Protein AF-A0A933WVE0-F1 (afdb_monomer)

pLDDT: mean 83.7, std 14.69, range [30.17, 98.12]

Radius of gyration: 28.06 Å; Cα contacts (8 Å, |Δi|>4): 795; chains: 1; bounding box: 58×62×105 Å

Structure (mmCIF, N/CA/C/O backbone):
data_AF-A0A933WVE0-F1
#
_entry.id   AF-A0A933WVE0-F1
#
loop_
_atom_site.group_PDB
_atom_site.id
_atom_site.type_symbol
_atom_site.label_atom_id
_atom_site.label_alt_id
_atom_site.label_comp_id
_atom_site.label_asym_id
_atom_site.label_entity_id
_atom_site.label_seq_id
_atom_site.pdbx_PDB_ins_code
_atom_site.Cartn_x
_atom_site.Cartn_y
_atom_site.Cartn_z
_atom_site.occupancy
_atom_site.B_iso_or_equiv
_atom_site.auth_seq_id
_atom_site.auth_comp_id
_atom_site.auth_asym_id
_atom_site.auth_atom_id
_atom_site.pdbx_PDB_model_num
ATOM 1 N N . ASP A 1 1 ? 11.861 -43.476 -53.588 1.00 38.06 1 ASP A N 1
ATOM 2 C CA . ASP A 1 1 ? 11.890 -42.137 -52.983 1.00 38.06 1 ASP A CA 1
ATOM 3 C C . ASP A 1 1 ? 10.839 -42.040 -51.903 1.00 38.06 1 ASP A C 1
ATOM 5 O O . ASP A 1 1 ? 9.659 -42.190 -52.187 1.00 38.06 1 ASP A O 1
ATOM 9 N N . VAL A 1 2 ? 11.285 -41.939 -50.650 1.00 33.81 2 VAL A N 1
ATOM 10 C CA . VAL A 1 2 ? 10.413 -41.697 -49.497 1.00 33.81 2 VAL A CA 1
ATOM 11 C C . VAL A 1 2 ? 10.475 -40.200 -49.237 1.00 33.81 2 VAL A C 1
ATOM 13 O O . VAL A 1 2 ? 11.487 -39.694 -48.758 1.00 33.81 2 VAL A O 1
ATOM 16 N N . GLU A 1 3 ? 9.417 -39.497 -49.620 1.00 30.17 3 GLU A N 1
ATOM 17 C CA . GLU A 1 3 ? 9.226 -38.086 -49.307 1.00 30.17 3 GLU A CA 1
ATOM 18 C C . GLU A 1 3 ? 8.745 -38.007 -47.852 1.00 30.17 3 GLU A C 1
ATOM 20 O O . GLU A 1 3 ? 7.588 -38.289 -47.538 1.00 30.17 3 GLU A O 1
ATOM 25 N N . VAL A 1 4 ? 9.666 -37.723 -46.930 1.00 40.19 4 VAL A N 1
ATOM 26 C CA . VAL A 1 4 ? 9.310 -37.412 -45.544 1.00 40.19 4 VAL A CA 1
ATOM 27 C C . VAL A 1 4 ? 8.875 -35.954 -45.534 1.00 40.19 4 VAL A C 1
ATOM 29 O O . VAL A 1 4 ? 9.706 -35.055 -45.652 1.00 40.19 4 VAL A O 1
ATOM 32 N N . ALA A 1 5 ? 7.568 -35.720 -45.420 1.00 39.34 5 ALA A N 1
ATOM 33 C CA . ALA A 1 5 ? 7.044 -34.407 -45.088 1.00 39.34 5 ALA A CA 1
ATOM 34 C C . ALA A 1 5 ? 7.595 -34.026 -43.707 1.00 39.34 5 ALA A C 1
ATOM 36 O O . ALA A 1 5 ? 7.148 -34.547 -42.686 1.00 39.34 5 ALA A O 1
ATOM 37 N N . ALA A 1 6 ? 8.618 -33.173 -43.680 1.00 44.94 6 ALA A N 1
ATOM 38 C CA . ALA A 1 6 ? 9.054 -32.523 -42.458 1.00 44.94 6 ALA A CA 1
ATOM 39 C C . ALA A 1 6 ? 7.919 -31.587 -42.035 1.00 44.94 6 ALA A C 1
ATOM 41 O O . ALA A 1 6 ? 7.786 -30.485 -42.568 1.00 44.94 6 ALA A O 1
ATOM 42 N N . GLU A 1 7 ? 7.049 -32.059 -41.141 1.00 49.19 7 GLU A N 1
ATOM 43 C CA . GLU A 1 7 ? 6.122 -31.188 -40.428 1.00 49.19 7 GLU A CA 1
ATOM 44 C C . GLU A 1 7 ? 6.956 -30.058 -39.823 1.00 49.19 7 GLU A C 1
ATOM 46 O O . GLU A 1 7 ? 7.868 -30.296 -39.030 1.00 49.19 7 GLU A O 1
ATOM 51 N N . SER A 1 8 ? 6.712 -28.827 -40.277 1.00 50.84 8 SER A N 1
ATOM 52 C CA . SER A 1 8 ? 7.390 -27.648 -39.759 1.00 50.84 8 SER A CA 1
ATOM 53 C C . SER A 1 8 ? 7.144 -27.594 -38.255 1.00 50.84 8 SER A C 1
ATOM 55 O O . SER A 1 8 ? 6.004 -27.392 -37.830 1.00 50.84 8 SER A O 1
ATOM 57 N N . GLY A 1 9 ? 8.194 -27.807 -37.462 1.00 54.03 9 GLY A N 1
ATOM 58 C CA . GLY A 1 9 ? 8.163 -27.700 -36.007 1.00 54.03 9 GLY A CA 1
ATOM 59 C C . GLY A 1 9 ? 8.001 -26.246 -35.584 1.00 54.03 9 GLY A C 1
ATOM 60 O O . GLY A 1 9 ? 8.942 -25.633 -35.099 1.00 54.03 9 GLY A O 1
ATOM 61 N N . VAL A 1 10 ? 6.824 -25.671 -35.817 1.00 59.75 10 VAL A N 1
ATOM 62 C CA . VAL A 1 10 ? 6.476 -24.333 -35.344 1.00 59.75 10 VAL A CA 1
ATOM 63 C C . VAL A 1 10 ? 6.151 -24.452 -33.862 1.00 59.75 10 VAL A C 1
ATOM 65 O O . VAL A 1 10 ? 5.269 -25.228 -33.480 1.00 59.75 10 VAL A O 1
ATOM 68 N N . ALA A 1 11 ? 6.867 -23.704 -33.021 1.00 60.09 11 ALA A N 1
ATOM 69 C CA . ALA A 1 11 ? 6.555 -23.641 -31.600 1.00 60.09 11 ALA A CA 1
ATOM 70 C C . ALA A 1 11 ? 5.118 -23.127 -31.422 1.00 60.09 11 ALA A C 1
ATOM 72 O O . ALA A 1 11 ? 4.703 -22.169 -32.079 1.00 60.09 11 ALA A O 1
ATOM 73 N N . GLN A 1 12 ? 4.339 -23.756 -30.538 1.00 62.81 12 GLN A N 1
ATOM 74 C CA . GLN A 1 12 ? 3.029 -23.206 -30.200 1.00 62.81 12 GLN A CA 1
ATOM 75 C C . GLN A 1 12 ? 3.212 -21.826 -29.550 1.00 62.81 12 GLN A C 1
ATOM 77 O O . GLN A 1 12 ? 4.124 -21.656 -28.738 1.00 62.81 12 GLN A O 1
ATOM 82 N N . PRO A 1 13 ? 2.357 -20.837 -29.871 1.00 62.44 13 PRO A N 1
ATOM 83 C CA . PRO A 1 13 ? 2.444 -19.527 -29.250 1.00 62.44 13 PRO A CA 1
ATOM 84 C C . PRO A 1 13 ? 2.251 -19.659 -27.738 1.00 62.44 13 PRO A C 1
ATOM 86 O O . PRO A 1 13 ? 1.223 -20.149 -27.265 1.00 62.44 13 PRO A O 1
ATOM 89 N N . ILE A 1 14 ? 3.240 -19.200 -26.975 1.00 68.12 14 ILE A N 1
ATOM 90 C CA . ILE A 1 14 ? 3.150 -19.134 -25.519 1.00 68.12 14 ILE A CA 1
ATOM 91 C C . ILE A 1 14 ? 2.337 -17.889 -25.165 1.00 68.12 14 ILE A C 1
ATOM 93 O O . ILE A 1 14 ? 2.784 -16.759 -25.357 1.00 68.12 14 ILE A O 1
ATOM 97 N N . LEU A 1 15 ? 1.129 -18.094 -24.644 1.00 66.62 15 LEU A N 1
ATOM 98 C CA . LEU A 1 15 ? 0.289 -17.006 -24.154 1.00 66.62 15 LEU A CA 1
ATOM 99 C C . LEU A 1 15 ? 0.675 -16.661 -22.713 1.00 66.62 15 LEU A C 1
ATOM 101 O O . LEU A 1 15 ? 0.457 -17.445 -21.789 1.00 66.62 15 LEU A O 1
ATOM 105 N N . GLY A 1 16 ? 1.234 -15.467 -22.524 1.00 68.31 16 GLY A N 1
ATOM 106 C CA . GLY A 1 16 ? 1.396 -14.861 -21.206 1.00 68.31 16 GLY A CA 1
ATOM 107 C C . GLY A 1 16 ? 0.104 -14.195 -20.722 1.00 68.31 16 GLY A C 1
ATOM 108 O O . GLY A 1 16 ? -0.757 -13.817 -21.515 1.00 68.31 16 GLY A O 1
ATOM 109 N N . SER A 1 17 ? -0.021 -14.007 -19.408 1.00 70.31 17 SER A N 1
ATOM 110 C CA . SER A 1 17 ? -1.100 -13.218 -18.806 1.00 70.31 17 SER A CA 1
ATOM 111 C C . SER A 1 17 ? -0.546 -11.929 -18.206 1.00 70.31 17 SER A C 1
ATOM 113 O O . SER A 1 17 ? 0.333 -11.986 -17.343 1.00 70.31 17 SER A O 1
ATOM 115 N N . ALA A 1 18 ? -1.106 -10.785 -18.593 1.00 75.69 18 ALA A N 1
ATOM 116 C CA . ALA A 1 18 ? -0.909 -9.517 -17.899 1.00 75.69 18 ALA A CA 1
ATOM 117 C C . ALA A 1 18 ? -2.169 -9.189 -17.089 1.00 75.69 18 ALA A C 1
ATOM 119 O O . ALA A 1 18 ? -3.283 -9.267 -17.605 1.00 75.69 18 ALA A O 1
ATOM 120 N N . ILE A 1 19 ? -1.997 -8.833 -15.817 1.00 75.88 19 ILE A N 1
ATOM 121 C CA . ILE A 1 19 ? -3.095 -8.373 -14.961 1.00 75.88 19 ILE A CA 1
ATOM 122 C C . ILE A 1 19 ? -3.104 -6.846 -15.026 1.00 75.88 19 ILE A C 1
ATOM 124 O O . ILE A 1 19 ? -2.078 -6.217 -14.794 1.00 75.88 19 ILE A O 1
ATOM 128 N N . ALA A 1 20 ? -4.249 -6.251 -15.338 1.00 86.75 20 ALA A N 1
ATOM 129 C CA . ALA A 1 20 ? -4.459 -4.807 -15.341 1.00 86.75 20 ALA A CA 1
ATOM 130 C C . ALA A 1 20 ? -5.865 -4.497 -14.817 1.00 86.75 20 ALA A C 1
ATOM 132 O O . ALA A 1 20 ? -6.735 -5.369 -14.801 1.00 86.75 20 ALA A O 1
ATOM 133 N N . GLY A 1 21 ? -6.085 -3.261 -14.388 1.00 89.88 21 GLY A N 1
ATOM 134 C CA . GLY A 1 21 ? -7.345 -2.811 -13.821 1.00 89.88 21 GLY A CA 1
ATOM 135 C C . GLY A 1 21 ? -7.148 -1.940 -12.591 1.00 89.88 21 GLY A C 1
ATOM 136 O O . GLY A 1 21 ? -6.043 -1.523 -12.256 1.00 89.88 21 GLY A O 1
ATOM 137 N N . GLN A 1 22 ? -8.258 -1.655 -11.927 1.00 92.69 22 GLN A N 1
ATOM 138 C CA . GLN A 1 22 ? -8.302 -0.841 -10.720 1.00 92.69 22 GLN A CA 1
ATOM 139 C C . GLN A 1 22 ? -8.988 -1.647 -9.624 1.00 92.69 22 GLN A C 1
ATOM 141 O O . GLN A 1 22 ? -10.097 -2.147 -9.818 1.00 92.69 22 GLN A O 1
ATOM 146 N N . GLY A 1 23 ? -8.323 -1.775 -8.483 1.00 91.50 23 GLY A N 1
ATOM 147 C CA . GLY A 1 23 ? -8.797 -2.504 -7.320 1.00 91.50 23 GLY A CA 1
ATOM 148 C C . GLY A 1 23 ? -8.635 -1.676 -6.055 1.00 91.50 23 GLY A C 1
ATOM 149 O O . GLY A 1 23 ? -7.669 -0.932 -5.888 1.00 91.50 23 GLY A O 1
ATOM 150 N N . VAL A 1 24 ? -9.598 -1.810 -5.145 1.00 92.19 24 VAL A N 1
ATOM 151 C CA . VAL A 1 24 ? -9.461 -1.299 -3.783 1.00 92.19 24 VAL A CA 1
ATOM 152 C C . VAL A 1 24 ? -9.800 -2.422 -2.820 1.00 92.19 24 VAL A C 1
ATOM 154 O O . VAL A 1 24 ? -10.925 -2.921 -2.800 1.00 92.19 24 VAL A O 1
ATOM 157 N N . HIS A 1 25 ? -8.832 -2.795 -1.993 1.00 90.88 25 HIS A N 1
ATOM 158 C CA . HIS A 1 25 ? -9.047 -3.695 -0.871 1.00 90.88 25 HIS A CA 1
ATOM 159 C C . HIS A 1 25 ? -9.250 -2.845 0.371 1.00 90.88 25 HIS A C 1
ATOM 161 O O . HIS A 1 25 ? -8.388 -2.039 0.709 1.00 90.88 25 HIS A O 1
ATOM 167 N N . VAL A 1 26 ? -10.389 -2.999 1.042 1.00 91.25 26 VAL A N 1
ATOM 168 C CA . VAL A 1 26 ? -10.717 -2.211 2.233 1.00 91.25 26 VAL A CA 1
ATOM 169 C C . VAL A 1 26 ? -11.092 -3.133 3.369 1.00 91.25 26 VAL A C 1
ATOM 171 O O . VAL A 1 26 ? -11.846 -4.091 3.210 1.00 91.25 26 VAL A O 1
ATOM 174 N N . ARG A 1 27 ? -10.598 -2.778 4.544 1.00 90.31 27 ARG A N 1
ATOM 175 C CA . ARG A 1 27 ? -11.032 -3.312 5.815 1.00 90.31 27 ARG A CA 1
ATOM 176 C C . ARG A 1 27 ? -11.436 -2.158 6.713 1.00 90.31 27 ARG A C 1
ATOM 178 O O . ARG A 1 27 ? -10.749 -1.142 6.767 1.00 90.31 27 ARG A O 1
ATOM 185 N N . ALA A 1 28 ? -12.538 -2.333 7.427 1.00 92.25 28 ALA A N 1
ATOM 186 C CA . ALA A 1 28 ? -13.006 -1.363 8.396 1.00 92.25 28 ALA A CA 1
ATOM 187 C C . ALA A 1 28 ? -13.366 -2.054 9.709 1.00 92.25 28 ALA A C 1
ATOM 189 O O . ALA A 1 28 ? -13.829 -3.195 9.708 1.00 92.25 28 ALA A O 1
ATOM 190 N N . ALA A 1 29 ? -13.152 -1.355 10.817 1.00 92.75 29 ALA A N 1
ATOM 191 C CA . ALA A 1 29 ? -13.587 -1.786 12.136 1.00 92.75 29 ALA A CA 1
ATOM 192 C C . ALA A 1 29 ? -14.169 -0.602 12.901 1.00 92.75 29 ALA A C 1
ATOM 194 O O . ALA A 1 29 ? -13.724 0.543 12.769 1.00 92.75 29 ALA A O 1
ATOM 195 N N . ARG A 1 30 ? -15.183 -0.892 13.707 1.00 93.38 30 ARG A N 1
ATOM 196 C CA . ARG A 1 30 ? -15.773 0.071 14.626 1.00 93.38 30 ARG A CA 1
ATOM 197 C C . ARG A 1 30 ? -14.796 0.321 15.769 1.00 93.38 30 ARG A C 1
ATOM 199 O O . ARG A 1 30 ? -14.229 -0.627 16.297 1.00 93.38 30 ARG A O 1
ATOM 206 N N . VAL A 1 31 ? -14.629 1.581 16.160 1.00 94.00 31 VAL A N 1
ATOM 207 C CA . VAL A 1 31 ? -13.786 1.960 17.302 1.00 94.00 31 VAL A CA 1
ATOM 208 C C . VAL A 1 31 ? -14.457 3.050 18.133 1.00 94.00 31 VAL A C 1
ATOM 210 O O . VAL A 1 31 ? -15.426 3.676 17.688 1.00 94.00 31 VAL A O 1
ATOM 213 N N . ALA A 1 32 ? -13.978 3.276 19.356 1.00 92.25 32 ALA A N 1
ATOM 214 C CA . ALA A 1 32 ? -14.516 4.261 20.293 1.00 92.25 32 ALA A CA 1
ATOM 215 C C . ALA A 1 32 ? -16.039 4.123 20.483 1.00 92.25 32 ALA A C 1
ATOM 217 O O . ALA A 1 32 ? -16.789 5.092 20.355 1.00 92.25 32 ALA A O 1
ATOM 218 N N . GLY A 1 33 ? -16.512 2.888 20.691 1.00 90.19 33 GLY A N 1
ATOM 219 C CA . GLY A 1 33 ? -17.942 2.598 20.855 1.00 90.19 33 GLY A CA 1
ATOM 220 C C . GLY A 1 33 ? -18.792 3.006 19.646 1.00 90.19 33 GLY A C 1
ATOM 221 O O . GLY A 1 33 ? -19.957 3.364 19.797 1.00 90.19 33 GLY A O 1
ATOM 222 N N . GLY A 1 34 ? -18.211 3.021 18.442 1.00 92.12 34 GLY A N 1
ATOM 223 C CA . GLY A 1 34 ? -18.887 3.416 17.207 1.00 92.12 34 GLY A CA 1
ATOM 224 C C . GLY A 1 34 ? -19.041 4.913 16.995 1.00 92.12 34 GLY A C 1
ATOM 225 O O . GLY A 1 34 ? -19.782 5.312 16.104 1.00 92.12 34 GLY A O 1
ATOM 226 N N . ALA A 1 35 ? -18.354 5.756 17.763 1.00 93.88 35 ALA A N 1
ATOM 227 C CA . ALA A 1 35 ? -18.204 7.157 17.375 1.00 93.88 35 ALA A CA 1
ATOM 228 C C . ALA A 1 35 ? -17.320 7.294 16.121 1.00 93.88 35 ALA A C 1
ATOM 230 O O . ALA A 1 35 ? -17.538 8.179 15.296 1.00 93.88 35 ALA A O 1
ATOM 231 N N . ARG A 1 36 ? -16.359 6.376 15.955 1.00 95.50 36 ARG A N 1
ATOM 232 C CA . ARG A 1 36 ? -15.345 6.407 14.901 1.00 95.50 36 ARG A CA 1
ATOM 233 C C . ARG A 1 36 ? -15.227 5.062 14.191 1.00 95.50 36 ARG A C 1
ATOM 235 O O . ARG A 1 36 ? -15.659 4.020 14.692 1.00 95.50 36 ARG A O 1
ATOM 242 N N . ILE A 1 37 ? -14.630 5.094 13.008 1.00 95.81 37 ILE A N 1
ATOM 243 C CA . ILE A 1 37 ? -14.389 3.932 12.157 1.00 95.81 37 ILE A CA 1
ATOM 244 C C . ILE A 1 37 ? -12.92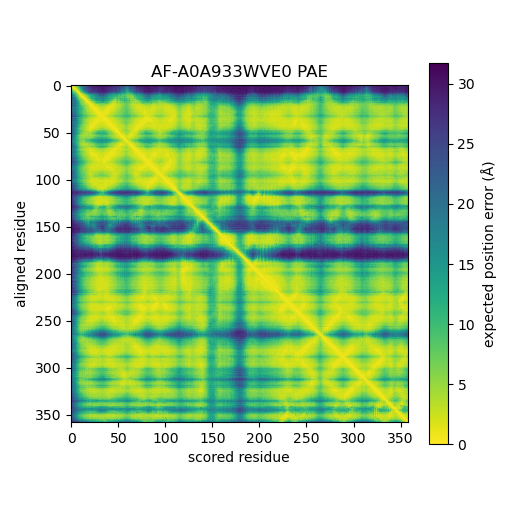2 3.962 11.751 1.00 95.81 37 ILE A C 1
ATOM 246 O O . ILE A 1 37 ? -12.454 4.927 11.146 1.00 95.81 37 ILE A O 1
ATOM 250 N N . TRP A 1 38 ? -12.197 2.904 12.091 1.00 94.75 38 TRP A N 1
ATOM 251 C CA . TRP A 1 38 ? -10.869 2.661 11.551 1.00 94.75 38 TRP A CA 1
ATOM 252 C C . TRP A 1 38 ? -10.997 2.028 10.168 1.00 94.75 38 TRP A C 1
ATOM 254 O O . TRP A 1 38 ? -11.823 1.136 9.970 1.00 94.75 38 TRP A O 1
ATOM 264 N N . ILE A 1 39 ? -10.175 2.481 9.227 1.00 94.31 39 ILE A N 1
ATOM 265 C CA . ILE A 1 39 ? -10.102 1.985 7.857 1.00 94.31 39 ILE A CA 1
ATOM 266 C C . ILE A 1 39 ? -8.642 1.682 7.532 1.00 94.31 39 ILE A C 1
ATOM 268 O O . ILE A 1 39 ? -7.770 2.525 7.721 1.00 94.31 39 ILE A O 1
ATOM 272 N N . GLN A 1 40 ? -8.392 0.505 6.976 1.00 93.00 40 GLN A N 1
ATOM 273 C CA . GLN A 1 40 ? -7.145 0.148 6.311 1.00 93.00 40 GLN A CA 1
ATOM 274 C C . GLN A 1 40 ? -7.472 -0.270 4.887 1.00 93.00 40 GLN A C 1
ATOM 276 O O . GLN A 1 40 ? -8.461 -0.968 4.655 1.00 93.00 40 GLN A O 1
ATOM 281 N N . GLY A 1 41 ? -6.647 0.130 3.929 1.00 92.81 41 GLY A N 1
ATOM 282 C CA . GLY A 1 41 ? -6.846 -0.319 2.566 1.00 92.81 41 GLY A CA 1
ATOM 283 C C . GLY A 1 41 ? -5.602 -0.292 1.704 1.00 92.81 41 GLY A C 1
ATOM 284 O O . GLY A 1 41 ? -4.566 0.249 2.085 1.00 92.81 41 GLY A O 1
ATOM 285 N N . LEU A 1 42 ? -5.750 -0.905 0.537 1.00 93.94 42 LEU A N 1
ATOM 286 C CA . LEU A 1 42 ? -4.797 -0.899 -0.558 1.00 93.94 42 LEU A CA 1
ATOM 287 C C . LEU A 1 42 ? -5.533 -0.449 -1.816 1.00 93.94 42 LEU A C 1
ATOM 289 O O . LEU A 1 42 ? -6.485 -1.102 -2.245 1.00 93.94 42 LEU A O 1
ATOM 293 N N . LEU A 1 43 ? -5.093 0.667 -2.384 1.00 94.75 43 LEU A N 1
ATOM 294 C CA . LEU A 1 43 ? -5.430 1.073 -3.742 1.00 94.75 43 LEU A CA 1
ATOM 295 C C . LEU A 1 43 ? -4.399 0.445 -4.680 1.00 94.75 43 LEU A C 1
ATOM 297 O O . LEU A 1 43 ? -3.214 0.701 -4.495 1.00 94.75 43 LEU A O 1
ATOM 301 N N . ASP A 1 44 ? -4.842 -0.336 -5.662 1.00 93.44 44 ASP A N 1
ATOM 302 C CA . ASP A 1 44 ? -3.998 -0.927 -6.705 1.00 93.44 44 ASP A CA 1
ATOM 303 C C . ASP A 1 44 ? -4.544 -0.522 -8.078 1.00 93.44 44 ASP A C 1
ATOM 305 O O . ASP A 1 44 ? -5.692 -0.810 -8.421 1.00 93.44 44 ASP A O 1
ATOM 309 N N . VAL A 1 45 ? -3.742 0.208 -8.845 1.00 94.56 45 VAL A N 1
ATOM 310 C CA . VAL A 1 45 ? -4.079 0.665 -10.191 1.00 94.56 45 VAL A CA 1
ATOM 311 C C . VAL A 1 45 ? -2.996 0.196 -11.136 1.00 94.56 45 VAL A C 1
ATOM 313 O O . VAL A 1 45 ? -1.831 0.551 -10.972 1.00 94.56 45 VAL A O 1
ATOM 316 N N . ALA A 1 46 ? -3.392 -0.536 -12.168 1.00 93.88 46 ALA A N 1
ATOM 317 C CA . ALA A 1 46 ? -2.494 -0.976 -13.210 1.00 93.88 46 ALA A CA 1
ATOM 318 C C . ALA A 1 46 ? -3.096 -0.828 -14.602 1.00 93.88 46 ALA A C 1
ATOM 320 O O . ALA A 1 46 ? -4.259 -1.154 -14.838 1.00 93.88 46 ALA A O 1
ATOM 321 N N . GLU A 1 47 ? -2.272 -0.400 -15.548 1.00 94.38 47 GLU A N 1
ATOM 322 C CA . GLU A 1 47 ? -2.677 -0.160 -16.927 1.00 94.38 47 GLU A CA 1
ATOM 323 C C . GLU A 1 47 ? -1.674 -0.780 -17.896 1.00 94.38 47 GLU A C 1
ATOM 325 O O . GLU A 1 47 ? -0.457 -0.700 -17.703 1.00 94.38 47 GLU A O 1
ATOM 330 N N . LEU A 1 48 ? -2.199 -1.405 -18.953 1.00 93.69 48 LEU A N 1
ATOM 331 C CA . LEU A 1 48 ? -1.375 -1.927 -20.035 1.00 93.69 48 LEU A CA 1
ATOM 332 C C . LEU A 1 48 ? -0.775 -0.756 -20.814 1.00 93.69 48 LEU A C 1
ATOM 334 O O . LEU A 1 48 ? -1.488 0.105 -21.328 1.00 93.69 48 LEU A O 1
ATOM 338 N N . GLY A 1 49 ? 0.547 -0.741 -20.889 1.00 89.75 49 GLY A N 1
ATOM 339 C CA . GLY A 1 49 ? 1.309 0.164 -21.726 1.00 89.75 49 GLY A CA 1
ATOM 340 C C . GLY A 1 49 ? 1.505 -0.386 -23.142 1.00 89.75 49 GLY A C 1
ATOM 341 O O . GLY A 1 49 ? 0.894 -1.384 -23.534 1.00 89.75 49 GLY A O 1
ATOM 342 N N . PRO A 1 50 ? 2.386 0.256 -23.928 1.00 87.69 50 PRO A N 1
ATOM 343 C CA . PRO A 1 50 ? 2.731 -0.206 -25.265 1.00 87.69 50 PRO A CA 1
ATOM 344 C C . PRO A 1 50 ? 3.245 -1.648 -25.265 1.00 87.69 50 PRO A C 1
ATOM 346 O O . PRO A 1 50 ? 3.946 -2.072 -24.337 1.00 87.69 50 PRO A O 1
ATOM 349 N N . VAL A 1 51 ? 2.918 -2.368 -26.339 1.00 88.00 51 VAL A N 1
ATOM 350 C CA . VAL A 1 51 ? 3.444 -3.703 -26.631 1.00 88.00 51 VAL A CA 1
ATOM 351 C C . VAL A 1 51 ? 4.853 -3.560 -27.192 1.00 88.00 51 VAL A C 1
ATOM 353 O O . VAL A 1 51 ? 5.047 -2.977 -28.260 1.00 88.00 51 VAL A O 1
ATOM 356 N N . ALA A 1 52 ? 5.834 -4.077 -26.457 1.00 84.50 52 ALA A N 1
ATOM 357 C CA . ALA A 1 52 ? 7.190 -4.227 -26.953 1.00 84.50 52 ALA A CA 1
ATOM 358 C C . ALA A 1 52 ? 7.240 -5.434 -27.894 1.00 84.50 52 ALA A C 1
ATOM 360 O O . ALA A 1 52 ? 6.650 -6.478 -27.607 1.00 84.50 52 ALA A O 1
ATOM 361 N N . ARG A 1 53 ? 7.938 -5.271 -29.019 1.00 89.56 53 ARG A N 1
ATOM 362 C CA . ARG A 1 53 ? 8.186 -6.334 -29.993 1.00 89.56 53 ARG A CA 1
ATOM 363 C C . ARG A 1 53 ? 9.672 -6.647 -29.975 1.00 89.56 53 ARG A C 1
ATOM 365 O O . ARG A 1 53 ? 10.478 -5.732 -30.133 1.00 89.56 53 ARG A O 1
ATOM 372 N N . PHE A 1 54 ? 10.017 -7.912 -29.793 1.00 89.12 54 PHE A N 1
ATOM 373 C CA . PHE A 1 54 ? 11.394 -8.384 -29.831 1.00 89.12 54 PHE A CA 1
ATOM 374 C C . PHE A 1 54 ? 11.502 -9.573 -30.779 1.00 89.12 54 PHE A C 1
ATOM 376 O O . PHE A 1 54 ? 10.781 -10.557 -30.628 1.00 89.12 54 PHE A O 1
ATOM 383 N N . ASP A 1 55 ? 12.384 -9.467 -31.769 1.00 90.75 55 ASP A N 1
ATOM 384 C CA . ASP A 1 55 ? 12.651 -10.547 -32.712 1.00 90.75 55 ASP A CA 1
ATOM 385 C C . ASP A 1 55 ? 13.869 -11.357 -32.224 1.00 90.75 55 ASP A C 1
ATOM 387 O O . ASP A 1 55 ? 14.994 -10.845 -32.276 1.00 90.75 55 ASP A O 1
ATOM 391 N N . PRO A 1 56 ? 13.677 -12.606 -31.758 1.00 87.31 56 PRO A N 1
ATOM 392 C CA . PRO A 1 56 ? 14.751 -13.487 -31.319 1.00 87.31 56 PRO A CA 1
ATOM 393 C C . PRO A 1 56 ? 15.653 -13.955 -32.473 1.00 87.31 56 PRO A C 1
ATOM 395 O O . PRO A 1 56 ? 16.611 -14.687 -32.224 1.00 87.31 56 PRO A O 1
ATOM 398 N N . ASP A 1 57 ? 15.372 -13.572 -33.727 1.00 88.00 57 ASP A N 1
ATOM 399 C CA . ASP A 1 57 ? 16.136 -13.940 -34.928 1.00 88.00 57 ASP A CA 1
ATOM 400 C C . ASP A 1 57 ? 16.247 -15.463 -35.094 1.00 88.00 57 ASP A C 1
ATOM 402 O O . ASP A 1 57 ? 17.268 -16.033 -35.496 1.00 88.00 57 ASP A O 1
ATOM 406 N N . THR A 1 58 ? 15.171 -16.142 -34.693 1.00 81.25 58 THR A N 1
ATOM 407 C CA . THR A 1 58 ? 15.046 -17.596 -34.700 1.00 81.25 58 THR A CA 1
ATOM 408 C C . THR A 1 58 ? 13.822 -17.951 -35.541 1.00 81.25 58 THR A C 1
ATOM 410 O O . THR A 1 58 ? 12.717 -17.539 -35.185 1.00 81.25 58 THR A O 1
ATOM 413 N N . PRO A 1 59 ? 13.988 -18.685 -36.658 1.00 77.00 59 PRO A N 1
ATOM 414 C CA . PRO A 1 59 ? 12.915 -18.901 -37.633 1.00 77.00 59 PRO A CA 1
ATOM 415 C C . PRO A 1 59 ? 11.685 -19.599 -37.035 1.00 77.00 59 PRO A C 1
ATOM 417 O O . PRO A 1 59 ? 10.575 -19.377 -37.508 1.00 77.00 59 PRO A O 1
ATOM 420 N N . ASP A 1 60 ? 11.877 -20.381 -35.971 1.00 76.38 60 ASP A N 1
ATOM 421 C CA . ASP A 1 60 ? 10.838 -21.218 -35.364 1.00 76.38 60 ASP A CA 1
ATOM 422 C C . ASP A 1 60 ? 9.997 -20.499 -34.291 1.00 76.38 60 ASP A C 1
ATOM 424 O O . ASP A 1 60 ? 8.958 -21.018 -33.882 1.00 76.38 60 ASP A O 1
ATOM 428 N N . LEU A 1 61 ? 10.434 -19.319 -33.822 1.00 74.38 61 LEU A N 1
ATOM 429 C CA . LEU A 1 61 ? 9.842 -18.622 -32.667 1.00 74.38 61 LEU A CA 1
ATOM 430 C C . LEU A 1 61 ? 9.009 -17.386 -33.008 1.00 74.38 61 LEU A C 1
ATOM 432 O O . LEU A 1 61 ? 8.200 -16.952 -32.188 1.00 74.38 61 LEU A O 1
ATOM 436 N N . GLY A 1 62 ? 9.178 -16.820 -34.204 1.00 83.44 62 GLY A N 1
ATOM 437 C CA . GLY A 1 62 ? 8.520 -15.566 -34.568 1.00 83.44 62 GLY A CA 1
ATOM 438 C C . GLY A 1 62 ? 8.896 -14.409 -33.634 1.00 83.44 62 GLY A C 1
ATOM 439 O O . GLY A 1 62 ? 9.934 -14.434 -32.983 1.00 83.44 62 GLY A O 1
ATOM 440 N N . VAL A 1 63 ? 8.056 -13.373 -33.581 1.00 86.88 63 VAL A N 1
ATOM 441 C CA . VAL A 1 63 ? 8.291 -12.170 -32.765 1.00 86.88 63 VAL A CA 1
ATOM 442 C C . VAL A 1 63 ? 7.644 -12.330 -31.392 1.00 86.88 63 VAL A C 1
ATOM 444 O O . VAL A 1 63 ? 6.464 -12.663 -31.291 1.00 86.88 63 VAL A O 1
ATOM 447 N N . VAL A 1 64 ? 8.393 -12.020 -30.337 1.00 84.50 64 VAL A N 1
ATOM 448 C CA . VAL A 1 64 ? 7.867 -11.929 -28.974 1.00 84.50 64 VAL A CA 1
ATOM 449 C C . VAL A 1 64 ? 7.173 -10.584 -28.800 1.00 84.50 64 VAL A C 1
ATOM 451 O O . VAL A 1 64 ? 7.788 -9.529 -28.955 1.00 84.50 64 VAL A O 1
ATOM 454 N N . GLU A 1 65 ? 5.886 -10.622 -28.466 1.00 86.75 65 GLU A N 1
ATOM 455 C CA . GLU A 1 65 ? 5.061 -9.438 -28.232 1.00 86.75 65 GLU A CA 1
ATOM 456 C C . GLU A 1 65 ? 4.556 -9.443 -26.796 1.00 86.75 65 GLU A C 1
ATOM 458 O O . GLU A 1 65 ? 3.787 -10.322 -26.405 1.00 86.75 65 GLU A O 1
ATOM 463 N N . GLN A 1 66 ? 4.987 -8.472 -25.991 1.00 84.62 66 GLN A N 1
ATOM 464 C CA . GLN A 1 66 ? 4.546 -8.384 -24.602 1.00 84.62 66 GLN A CA 1
ATOM 465 C C . GLN A 1 66 ? 4.304 -6.927 -24.178 1.00 84.62 66 GLN A C 1
ATOM 467 O O . GLN A 1 66 ? 5.119 -6.047 -24.476 1.00 84.62 66 GLN A O 1
ATOM 472 N N . PRO A 1 67 ? 3.179 -6.631 -23.503 1.00 89.88 67 PRO A N 1
ATOM 473 C CA . PRO A 1 67 ? 2.890 -5.290 -23.016 1.00 89.88 67 PRO A CA 1
ATOM 474 C C . PRO A 1 67 ? 3.758 -4.948 -21.805 1.00 89.88 67 PRO A C 1
ATOM 476 O O . PRO A 1 67 ? 4.007 -5.783 -20.937 1.00 89.88 67 PRO A O 1
ATOM 479 N N . SER A 1 68 ? 4.160 -3.683 -21.714 1.00 91.69 68 SER A N 1
ATOM 480 C CA . SER A 1 68 ? 4.563 -3.114 -20.424 1.00 91.69 68 SER A CA 1
ATOM 481 C C . SER A 1 68 ? 3.338 -2.90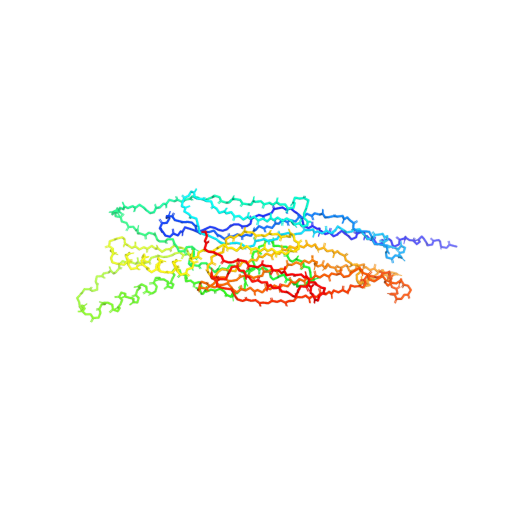8 -19.533 1.00 91.69 68 SER A C 1
ATOM 483 O O . SER A 1 68 ? 2.220 -2.776 -20.035 1.00 91.69 68 SER A O 1
ATOM 485 N N . VAL A 1 69 ? 3.524 -2.854 -18.215 1.00 92.75 69 VAL A N 1
ATOM 486 C CA . VAL A 1 69 ? 2.427 -2.557 -17.289 1.00 92.75 69 VAL A CA 1
ATOM 487 C C . VAL A 1 69 ? 2.833 -1.465 -16.316 1.00 92.75 69 VAL A C 1
ATOM 489 O O . VAL A 1 69 ? 3.682 -1.665 -15.449 1.00 92.75 69 VAL A O 1
ATOM 492 N N . ALA A 1 70 ? 2.202 -0.303 -16.440 1.00 94.75 70 ALA A N 1
ATOM 493 C CA . ALA A 1 70 ? 2.353 0.770 -15.471 1.00 94.75 70 ALA A CA 1
ATOM 494 C C . ALA A 1 70 ? 1.496 0.473 -14.241 1.00 94.75 70 ALA A C 1
ATOM 496 O O . ALA A 1 70 ? 0.362 0.020 -14.386 1.00 94.75 70 ALA A O 1
ATOM 497 N N . SER A 1 71 ? 2.036 0.699 -13.043 1.00 94.25 71 SER A N 1
ATOM 498 C CA . SER A 1 71 ? 1.358 0.361 -11.789 1.00 94.25 71 SER A CA 1
ATOM 499 C C . SER A 1 71 ? 1.556 1.439 -10.726 1.00 94.25 71 SER A C 1
ATOM 501 O O . SER A 1 71 ? 2.635 2.025 -10.625 1.00 94.25 71 SER A O 1
ATOM 503 N N . VAL A 1 72 ? 0.519 1.665 -9.921 1.00 95.75 72 V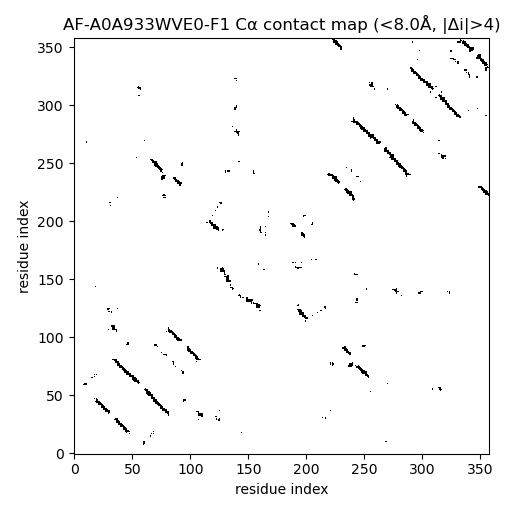AL A N 1
ATOM 504 C CA . VAL A 1 72 ? 0.538 2.456 -8.688 1.00 95.75 72 VAL A CA 1
ATOM 505 C C . VAL A 1 72 ? -0.169 1.662 -7.599 1.00 95.75 72 VAL A C 1
ATOM 507 O O . VAL A 1 72 ? -1.335 1.310 -7.755 1.00 95.75 72 VAL A O 1
ATOM 510 N N . GLN A 1 73 ? 0.508 1.437 -6.476 1.00 95.31 73 GLN A N 1
ATOM 511 C CA . GLN A 1 73 ? -0.100 0.884 -5.272 1.00 95.31 73 GLN A CA 1
ATOM 512 C C . GLN A 1 73 ? 0.086 1.828 -4.091 1.00 95.31 73 GLN A C 1
ATOM 514 O O . GLN A 1 73 ? 1.188 2.320 -3.855 1.00 95.31 73 GLN A O 1
ATOM 519 N N . ILE A 1 74 ? -0.982 2.061 -3.329 1.00 96.62 74 ILE A N 1
ATOM 520 C CA . ILE A 1 74 ? -0.947 2.860 -2.101 1.00 96.62 74 ILE A CA 1
ATOM 521 C C . ILE A 1 74 ? -1.656 2.092 -0.994 1.00 96.62 74 ILE A C 1
ATOM 523 O O . ILE A 1 74 ? -2.879 1.944 -1.020 1.00 96.62 74 ILE A O 1
ATOM 527 N N . ALA A 1 75 ? -0.887 1.622 -0.015 1.00 95.56 75 ALA A N 1
ATOM 528 C CA . ALA A 1 75 ? -1.414 1.086 1.230 1.00 95.56 75 ALA A CA 1
ATOM 529 C C . ALA A 1 75 ? -1.546 2.219 2.250 1.00 95.56 75 ALA A C 1
ATOM 531 O O . ALA A 1 75 ? -0.587 2.947 2.504 1.00 95.56 75 ALA A O 1
ATOM 532 N N . PHE A 1 76 ? -2.732 2.363 2.831 1.00 95.44 76 PHE A N 1
ATOM 533 C CA . PHE A 1 76 ? -3.094 3.472 3.708 1.00 95.44 76 PHE A CA 1
ATOM 534 C C . PHE A 1 76 ? -3.888 2.982 4.918 1.00 95.44 76 PHE A C 1
ATOM 536 O O . PHE A 1 76 ? -4.496 1.906 4.912 1.00 95.44 76 PHE A O 1
ATOM 543 N N . SER A 1 77 ? -3.920 3.799 5.966 1.00 94.62 77 SER A N 1
ATOM 544 C CA . SER A 1 77 ? -4.782 3.557 7.119 1.00 94.62 77 SER A CA 1
ATOM 545 C C . SER A 1 77 ? -5.169 4.853 7.812 1.00 94.62 77 SER A C 1
ATOM 547 O O . SER A 1 77 ? -4.386 5.789 7.891 1.00 94.62 77 SER A O 1
ATOM 549 N N . GLY A 1 78 ? -6.391 4.939 8.315 1.00 95.00 78 GLY A N 1
ATOM 550 C CA . GLY A 1 78 ? -6.838 6.130 9.017 1.00 95.00 78 GLY A CA 1
ATOM 551 C C . GLY A 1 78 ? -8.098 5.897 9.822 1.00 95.00 78 GLY A C 1
ATOM 552 O O . GLY A 1 78 ? -8.763 4.867 9.706 1.00 95.00 78 GLY A O 1
ATOM 553 N N . VAL A 1 79 ? -8.428 6.885 10.641 1.00 95.44 79 VAL A N 1
ATOM 554 C CA . VAL A 1 79 ? -9.643 6.895 11.449 1.00 95.44 79 VAL A CA 1
ATOM 555 C C . VAL A 1 79 ? -10.520 8.041 10.992 1.00 95.44 79 VAL A C 1
ATOM 557 O O . VAL A 1 79 ? -10.047 9.163 10.828 1.00 95.44 79 VAL A O 1
ATOM 560 N N . ILE A 1 80 ? -11.800 7.753 10.795 1.00 95.94 80 ILE A N 1
ATOM 561 C CA . ILE A 1 80 ? -12.804 8.755 10.454 1.00 95.94 80 ILE A CA 1
ATOM 562 C C . ILE A 1 80 ? -13.910 8.766 11.499 1.00 95.94 80 ILE A C 1
ATOM 564 O O . ILE A 1 80 ? -14.235 7.740 12.099 1.00 95.94 80 ILE A O 1
ATOM 568 N N . GLU A 1 81 ? -14.507 9.933 11.701 1.00 96.12 81 GLU A N 1
ATOM 569 C CA . GLU A 1 81 ? -15.754 10.053 12.452 1.00 96.12 81 GLU A CA 1
ATOM 570 C C . GLU A 1 81 ? -16.889 9.322 11.725 1.00 96.12 81 GLU A C 1
ATOM 572 O O . GLU A 1 81 ? -16.838 9.101 10.510 1.00 96.12 81 GLU A O 1
ATOM 577 N N . ASN A 1 82 ? -17.934 8.949 12.460 1.00 95.56 82 ASN A N 1
ATOM 578 C CA . ASN A 1 82 ? -19.121 8.342 11.870 1.00 95.56 82 ASN A CA 1
ATOM 579 C C . ASN A 1 82 ? -19.733 9.238 10.772 1.00 95.56 82 ASN A C 1
ATOM 581 O O . ASN A 1 82 ? -20.107 10.381 11.032 1.00 95.56 82 ASN A O 1
ATOM 585 N N . GLY A 1 83 ? -19.849 8.713 9.547 1.00 95.31 83 GLY A N 1
ATOM 586 C CA . GLY A 1 83 ? -20.316 9.464 8.375 1.00 95.31 83 GLY A CA 1
ATOM 587 C C . GLY A 1 83 ? -19.240 10.341 7.720 1.00 95.31 83 GLY A C 1
ATOM 588 O O . GLY A 1 83 ? -19.523 11.035 6.743 1.00 95.31 83 GLY A O 1
ATOM 589 N N . GLY A 1 84 ? -18.012 10.310 8.242 1.00 96.44 84 GLY A N 1
ATOM 590 C CA . GLY A 1 84 ? -16.853 11.011 7.707 1.00 96.44 84 GLY A CA 1
ATOM 591 C C . GLY A 1 84 ? -16.303 10.388 6.423 1.00 96.44 84 GLY A C 1
ATOM 592 O O . GLY A 1 84 ? -16.863 9.447 5.851 1.00 96.44 84 GLY A O 1
ATOM 593 N N . LYS A 1 85 ? -15.180 10.941 5.953 1.00 96.88 85 LYS A N 1
ATOM 594 C CA . LYS A 1 85 ? -14.509 10.512 4.722 1.00 96.88 85 LYS A CA 1
ATOM 595 C C . LYS A 1 85 ? -13.006 10.392 4.923 1.00 96.88 85 LYS A C 1
ATOM 597 O O . LYS A 1 85 ? -12.393 11.254 5.545 1.00 96.88 85 LYS A O 1
ATOM 602 N N . LEU A 1 86 ? -12.432 9.346 4.341 1.00 96.56 86 LEU A N 1
ATOM 603 C CA . LEU A 1 86 ? -10.998 9.135 4.210 1.00 96.56 86 LEU A CA 1
ATOM 604 C C . LEU A 1 86 ? -10.588 9.436 2.767 1.00 96.56 86 LEU A C 1
ATOM 606 O O . LEU A 1 86 ? -11.276 9.012 1.837 1.00 96.56 86 LEU A O 1
ATOM 610 N N . GLU A 1 87 ? -9.480 10.146 2.568 1.00 97.75 87 GLU A N 1
ATOM 611 C CA . GLU A 1 87 ? -9.011 10.514 1.231 1.00 97.75 87 GLU A CA 1
ATOM 612 C C . GLU A 1 87 ? -7.581 10.049 0.973 1.00 97.75 87 GLU A C 1
ATOM 614 O O . GLU A 1 87 ? -6.692 10.292 1.785 1.00 97.75 87 GLU A O 1
ATOM 619 N N . VAL A 1 88 ? -7.365 9.463 -0.203 1.00 98.00 88 VAL A N 1
ATOM 620 C CA . VAL A 1 88 ? -6.053 9.093 -0.746 1.00 98.00 88 VAL A CA 1
ATOM 621 C C . VAL A 1 88 ? -5.922 9.742 -2.114 1.00 98.00 88 VAL A C 1
ATOM 623 O O . VAL A 1 88 ? -6.863 9.707 -2.909 1.00 98.00 88 VAL A O 1
ATOM 626 N N . ARG A 1 89 ? -4.785 10.372 -2.389 1.00 97.94 89 ARG A N 1
ATOM 627 C CA . ARG A 1 89 ? -4.529 11.061 -3.656 1.00 97.94 89 ARG A CA 1
ATOM 628 C C . ARG A 1 89 ? -3.153 10.695 -4.177 1.00 97.94 89 ARG A C 1
ATOM 630 O O . ARG A 1 89 ? -2.219 10.562 -3.390 1.00 97.94 89 ARG A O 1
ATOM 637 N N . PHE A 1 90 ? -3.031 10.605 -5.490 1.00 97.94 90 PHE A N 1
ATOM 638 C CA . PHE A 1 90 ? -1.742 10.614 -6.163 1.00 97.94 90 PHE A CA 1
ATOM 639 C C . PHE A 1 90 ? -1.801 11.485 -7.409 1.00 97.94 90 PHE A C 1
ATOM 641 O O . PHE A 1 90 ? -2.880 11.714 -7.960 1.00 97.94 90 PHE A O 1
ATOM 648 N N . GLY A 1 91 ? -0.638 11.952 -7.840 1.00 97.56 91 GLY A N 1
ATOM 649 C CA . GLY A 1 91 ? -0.476 12.712 -9.067 1.00 97.56 91 GLY A CA 1
ATOM 650 C C . GLY A 1 91 ? 0.835 12.403 -9.768 1.00 97.56 91 GLY A C 1
ATOM 651 O O . GLY A 1 91 ? 1.769 11.901 -9.144 1.00 97.56 91 GLY A O 1
ATOM 652 N N . GLY A 1 92 ? 0.901 12.684 -11.067 1.00 95.38 92 GLY A N 1
ATOM 653 C CA . GLY A 1 92 ? 2.094 12.447 -11.886 1.00 95.38 92 GLY A CA 1
ATOM 654 C C . GLY A 1 92 ? 2.484 10.972 -12.057 1.00 95.38 92 GLY A C 1
ATOM 655 O O . GLY A 1 92 ? 3.643 10.673 -12.341 1.00 95.38 92 GLY A O 1
ATOM 656 N N . ALA A 1 93 ? 1.548 10.035 -11.883 1.00 93.69 93 ALA A N 1
ATOM 657 C CA . ALA A 1 93 ? 1.800 8.616 -12.119 1.00 93.69 93 ALA A CA 1
ATOM 658 C C . ALA A 1 93 ? 2.092 8.320 -13.600 1.00 93.69 93 ALA A C 1
ATOM 660 O O . ALA A 1 93 ? 1.619 9.020 -14.497 1.00 93.69 93 ALA A O 1
ATOM 661 N N . LYS A 1 94 ? 2.808 7.221 -13.878 1.00 91.88 94 LYS A N 1
ATOM 662 C CA . LYS A 1 94 ? 3.066 6.721 -15.247 1.00 91.88 94 LYS A CA 1
ATOM 663 C C . LYS A 1 94 ? 1.849 5.998 -15.858 1.00 91.88 94 LYS A C 1
ATOM 665 O O . LYS A 1 94 ? 2.013 5.063 -16.629 1.00 91.88 94 LYS A O 1
ATOM 670 N N . LEU A 1 95 ? 0.645 6.433 -15.501 1.00 92.00 95 LEU A N 1
ATOM 671 C CA . LEU A 1 95 ? -0.645 5.924 -15.968 1.00 92.00 95 LEU A CA 1
ATOM 672 C C . LEU A 1 95 ? -1.233 6.881 -17.022 1.00 92.00 95 LEU A C 1
ATOM 674 O O . LEU A 1 95 ? -0.813 8.038 -17.124 1.00 92.00 95 LEU A O 1
ATOM 678 N N . ALA A 1 96 ? -2.224 6.430 -17.789 1.00 89.38 96 ALA A N 1
ATOM 679 C CA . ALA A 1 96 ? -3.010 7.274 -18.684 1.00 89.38 96 ALA A CA 1
ATOM 680 C C . ALA A 1 96 ? -3.736 8.366 -17.891 1.00 89.38 96 ALA A C 1
ATOM 682 O O . ALA A 1 96 ? -3.660 9.544 -18.249 1.00 89.38 96 ALA A O 1
ATOM 683 N N . ASN A 1 97 ? -4.372 7.990 -16.775 1.00 90.31 97 ASN A N 1
ATOM 684 C CA . ASN A 1 97 ? -4.805 8.958 -15.780 1.00 90.31 97 ASN A CA 1
ATOM 685 C C . ASN A 1 97 ? -3.697 9.198 -14.744 1.00 90.31 97 ASN A C 1
ATOM 687 O O . ASN A 1 97 ? -3.539 8.439 -13.788 1.00 90.31 97 ASN A O 1
ATOM 691 N N . LYS A 1 98 ? -2.935 10.274 -14.944 1.00 93.81 98 LYS A N 1
ATOM 692 C CA . LYS A 1 98 ? -1.771 10.611 -14.111 1.00 93.81 98 LYS A CA 1
ATOM 693 C C . LYS A 1 98 ? -2.142 10.997 -12.681 1.00 93.81 98 LYS A C 1
ATOM 695 O O . LYS A 1 98 ? -1.311 10.829 -11.790 1.00 93.81 98 LYS A O 1
ATOM 700 N N . ASP A 1 99 ? -3.369 11.475 -12.476 1.00 95.81 99 ASP A N 1
ATOM 701 C CA . ASP A 1 99 ? -3.841 12.007 -11.204 1.00 95.81 99 ASP A CA 1
ATOM 702 C C . ASP A 1 99 ? -5.140 11.318 -10.781 1.00 95.81 99 ASP A C 1
ATOM 704 O O . ASP A 1 99 ? -6.124 11.274 -11.522 1.00 95.81 99 ASP A O 1
ATOM 708 N N . ALA A 1 100 ? -5.185 10.795 -9.559 1.00 95.31 100 ALA A N 1
ATOM 709 C CA . ALA A 1 100 ? -6.394 10.171 -9.042 1.00 95.31 100 ALA A CA 1
ATOM 710 C C . ALA A 1 100 ? -6.625 10.476 -7.566 1.00 95.31 100 ALA A C 1
ATOM 712 O O . ALA A 1 100 ? -5.713 10.767 -6.788 1.00 95.31 100 ALA A O 1
ATOM 713 N N . LYS A 1 101 ? -7.897 10.382 -7.181 1.00 96.69 101 LYS A N 1
ATOM 714 C CA . LYS A 1 101 ? -8.367 10.565 -5.814 1.00 96.69 101 LYS A CA 1
ATOM 715 C C . LYS A 1 101 ? -9.344 9.452 -5.460 1.00 96.69 101 LYS A C 1
ATOM 717 O O . LYS A 1 101 ? -10.399 9.336 -6.078 1.00 96.69 101 LYS A O 1
ATOM 722 N N . LEU A 1 102 ? -9.020 8.691 -4.422 1.00 97.00 102 LEU A N 1
ATOM 723 C CA . LEU A 1 102 ? -9.925 7.754 -3.768 1.00 97.00 102 LEU A CA 1
ATOM 724 C C . LEU A 1 102 ? -10.559 8.438 -2.551 1.00 97.00 102 LEU A C 1
ATOM 726 O O . LEU A 1 102 ? -9.863 9.038 -1.730 1.00 97.00 102 LEU A O 1
ATOM 730 N N . VAL A 1 103 ? -11.883 8.332 -2.430 1.00 97.62 103 VAL A N 1
ATOM 731 C CA . VAL A 1 103 ? -12.646 8.809 -1.270 1.00 97.62 103 VAL A CA 1
ATOM 732 C C . VAL A 1 103 ? -13.455 7.654 -0.704 1.00 97.62 103 VAL A C 1
ATOM 734 O O . VAL A 1 103 ? -14.320 7.115 -1.389 1.00 97.62 103 VAL A O 1
ATOM 737 N N . LEU A 1 104 ? -13.203 7.305 0.554 1.00 96.62 104 LEU A N 1
ATOM 738 C CA . LEU A 1 104 ? -13.942 6.271 1.271 1.00 96.62 104 LEU A CA 1
ATOM 739 C C . LEU A 1 104 ? -14.828 6.919 2.327 1.00 96.62 104 LEU A C 1
ATOM 741 O O . LEU A 1 104 ? -14.331 7.582 3.233 1.00 96.62 104 LEU A O 1
ATOM 745 N N . GLY A 1 105 ? -16.139 6.729 2.210 1.00 96.25 105 GLY A N 1
ATOM 746 C CA . GLY A 1 105 ? -17.096 7.071 3.259 1.00 96.25 105 GLY A CA 1
ATOM 747 C C . GLY A 1 105 ? -17.507 5.817 4.019 1.00 96.25 105 GLY A C 1
ATOM 748 O O . GLY A 1 105 ? -17.743 4.779 3.401 1.00 96.25 105 GLY A O 1
ATOM 749 N N . ALA A 1 106 ? -17.622 5.908 5.341 1.00 95.00 106 ALA A N 1
ATOM 750 C CA . ALA A 1 106 ? -18.182 4.829 6.145 1.00 95.00 106 ALA A CA 1
ATOM 751 C C . ALA A 1 106 ? -19.087 5.381 7.247 1.00 95.00 106 ALA A C 1
ATOM 753 O O . ALA A 1 106 ? -18.935 6.514 7.706 1.00 95.00 106 ALA A O 1
ATOM 754 N N . SER A 1 107 ? -20.045 4.561 7.665 1.00 95.75 107 SER A N 1
ATOM 755 C CA . SER A 1 107 ? -20.964 4.884 8.751 1.00 95.75 107 SER A CA 1
ATOM 756 C C . SER A 1 107 ? -21.126 3.685 9.674 1.00 95.75 107 SER A C 1
ATOM 758 O O . SER A 1 107 ? -20.948 2.535 9.272 1.00 95.75 107 SER A O 1
ATOM 760 N N . THR A 1 108 ? -21.424 3.965 10.932 1.00 94.12 108 THR A N 1
ATOM 761 C CA . THR A 1 108 ? -21.660 2.974 11.973 1.00 94.12 108 THR A CA 1
ATOM 762 C C . THR A 1 108 ? -22.738 3.490 12.923 1.00 94.12 108 THR A C 1
ATOM 764 O O . THR A 1 108 ? -23.231 4.615 12.802 1.00 94.12 108 THR A O 1
ATOM 767 N N . ARG A 1 109 ? -23.130 2.660 13.885 1.00 91.56 109 ARG A N 1
ATOM 768 C CA . ARG A 1 109 ? -24.054 3.042 14.948 1.00 91.56 109 ARG A CA 1
ATOM 769 C C . ARG A 1 109 ? -23.272 3.191 16.254 1.00 91.56 109 ARG A C 1
ATOM 771 O O . ARG A 1 109 ? -22.716 2.193 16.721 1.00 91.56 109 ARG A O 1
ATOM 778 N N . PRO A 1 110 ? -23.219 4.389 16.861 1.00 90.25 110 PRO A N 1
ATOM 779 C CA . PRO A 1 110 ? -22.666 4.555 18.199 1.00 90.25 110 PRO A CA 1
ATOM 780 C C . PRO A 1 110 ? -23.433 3.716 19.226 1.00 90.25 110 PRO A C 1
ATOM 782 O O . PRO A 1 110 ? -24.626 3.447 19.052 1.00 90.25 110 PRO A O 1
ATOM 785 N N . ASP A 1 111 ? -22.749 3.283 20.282 1.00 85.88 111 ASP A N 1
ATOM 786 C CA . ASP A 1 111 ? -23.377 2.553 21.380 1.00 85.88 111 ASP A CA 1
ATOM 787 C C . ASP A 1 111 ? -24.491 3.401 22.001 1.00 85.88 111 ASP A C 1
ATOM 789 O O . ASP A 1 111 ? -24.340 4.602 22.229 1.00 85.88 111 ASP A O 1
ATOM 793 N N . ALA A 1 112 ? -25.631 2.769 22.282 1.00 80.44 112 ALA A N 1
ATOM 794 C CA . ALA A 1 112 ? -26.726 3.449 22.952 1.00 80.44 112 ALA A CA 1
ATOM 795 C C . ALA A 1 112 ? -26.311 3.837 24.378 1.00 80.44 112 ALA A C 1
ATOM 797 O O . ALA A 1 112 ? -25.826 3.003 25.148 1.00 80.44 112 ALA A O 1
ATOM 798 N N . ALA A 1 113 ? -26.568 5.089 24.752 1.00 68.31 113 ALA A N 1
ATOM 799 C CA . ALA A 1 113 ? -26.528 5.511 26.143 1.00 68.31 113 ALA A CA 1
ATOM 800 C C . ALA A 1 113 ? -27.761 4.927 26.851 1.00 68.31 113 ALA A C 1
ATOM 802 O O . ALA A 1 113 ? -28.856 5.471 26.739 1.00 68.31 113 ALA A O 1
ATOM 803 N N . GLY A 1 114 ? -27.636 3.773 27.512 1.00 64.19 114 GLY A N 1
ATOM 804 C CA . GLY A 1 114 ? -28.779 3.207 28.229 1.00 64.19 114 GLY A CA 1
ATOM 805 C C . GLY A 1 114 ? -28.512 1.942 29.039 1.00 64.19 114 GLY A C 1
ATOM 806 O O . GLY A 1 114 ? -27.766 1.052 28.632 1.00 64.19 114 GLY A O 1
ATOM 807 N N . GLU A 1 115 ? -29.209 1.854 30.171 1.00 59.44 115 GLU A N 1
ATOM 808 C CA . GLU A 1 115 ? -29.191 0.761 31.153 1.00 59.44 115 GLU A CA 1
ATOM 809 C C . GLU A 1 115 ? -30.261 -0.307 30.862 1.00 59.44 115 GLU A C 1
ATOM 811 O O . GLU A 1 115 ? -30.968 -0.765 31.755 1.00 59.44 115 GLU A O 1
ATOM 816 N N . GLN A 1 116 ? -30.447 -0.716 29.603 1.00 68.81 116 GLN A N 1
ATOM 817 C CA . GLN A 1 116 ? -31.358 -1.844 29.354 1.00 68.81 116 GLN A CA 1
ATOM 818 C C . GLN A 1 116 ? -30.772 -3.133 29.955 1.00 68.81 116 GLN A C 1
ATOM 820 O O . GLN A 1 116 ? -29.565 -3.322 29.849 1.00 68.81 116 GLN A O 1
ATOM 825 N N . PRO A 1 117 ? -31.553 -4.034 30.564 1.00 74.81 117 PRO A N 1
ATOM 826 C CA . PRO A 1 117 ? -31.026 -5.302 31.069 1.00 74.81 117 PRO A CA 1
ATOM 827 C C . PRO A 1 117 ? -30.425 -6.156 29.936 1.00 74.81 117 PRO A C 1
ATOM 829 O O . PRO A 1 117 ? -30.840 -6.050 28.782 1.00 74.81 117 PRO A O 1
ATOM 832 N N . GLY A 1 118 ? -29.447 -7.011 30.258 1.00 86.50 118 GLY A N 1
ATOM 833 C CA . GLY A 1 118 ? -28.859 -7.969 29.313 1.00 86.50 118 GLY A CA 1
ATOM 834 C C . GLY A 1 118 ? -27.332 -7.928 29.250 1.00 86.50 118 GLY A C 1
ATOM 835 O O . GLY A 1 118 ? -26.656 -7.830 30.275 1.00 86.50 118 GLY A O 1
ATOM 836 N N . TRP A 1 119 ? -26.796 -8.026 28.033 1.00 89.12 119 TRP A N 1
ATOM 837 C CA . TRP A 1 119 ? -25.360 -8.098 27.761 1.00 89.12 119 TRP A CA 1
ATOM 838 C C . TRP A 1 119 ? -24.827 -6.776 27.204 1.00 89.12 119 TRP A C 1
ATOM 840 O O . TRP A 1 119 ? -25.484 -6.082 26.424 1.00 89.12 119 TRP A O 1
ATOM 850 N N . THR A 1 120 ? -23.614 -6.422 27.601 1.00 90.25 120 THR A N 1
ATOM 851 C CA . THR A 1 120 ? -22.785 -5.442 26.905 1.00 90.25 120 THR A CA 1
ATOM 852 C C . THR A 1 120 ? -21.911 -6.191 25.914 1.00 90.25 120 THR A C 1
ATOM 854 O O . THR A 1 120 ? -21.227 -7.137 26.294 1.00 90.25 120 THR A O 1
ATOM 857 N N . VAL A 1 121 ? -21.940 -5.769 24.653 1.00 91.25 121 VAL A N 1
ATOM 858 C CA . VAL A 1 121 ? -21.095 -6.324 23.593 1.00 91.25 121 VAL A CA 1
ATOM 859 C C . VAL A 1 121 ? -20.019 -5.298 23.280 1.00 91.25 121 VAL A C 1
ATOM 861 O O . VAL A 1 121 ? -20.344 -4.153 22.970 1.00 91.25 121 VAL A O 1
ATOM 864 N N . LEU A 1 122 ? -18.756 -5.693 23.391 1.00 91.12 122 LEU A N 1
ATOM 865 C CA . LEU A 1 122 ? -17.619 -4.893 22.955 1.00 91.12 122 LEU A CA 1
ATOM 866 C C . LEU A 1 122 ? -17.114 -5.442 21.625 1.00 91.12 122 LEU A C 1
ATOM 868 O O . LEU A 1 122 ? -16.870 -6.643 21.501 1.00 91.12 122 LEU A O 1
ATOM 872 N N . ASP A 1 123 ? -16.980 -4.550 20.648 1.00 91.38 123 ASP A N 1
ATOM 873 C CA . ASP A 1 123 ? -16.353 -4.847 19.365 1.00 91.38 123 ASP A CA 1
ATOM 874 C C . ASP A 1 123 ? -14.838 -4.704 19.515 1.00 91.38 123 ASP A C 1
ATOM 876 O O . ASP A 1 123 ? -14.331 -3.635 19.850 1.00 91.38 123 ASP A O 1
ATOM 880 N N . LEU A 1 124 ? -14.134 -5.811 19.320 1.00 91.00 124 LEU A N 1
ATOM 881 C CA . LEU A 1 124 ? -12.687 -5.930 19.400 1.00 91.00 124 LEU A CA 1
ATOM 882 C C . LEU A 1 124 ? -12.085 -6.246 18.027 1.00 91.00 124 LEU A C 1
ATOM 884 O O . LEU A 1 124 ? -10.896 -6.541 17.967 1.00 91.00 124 LEU A O 1
ATOM 888 N N . ALA A 1 125 ? -12.834 -6.158 16.920 1.00 89.19 125 ALA A N 1
ATOM 889 C CA . ALA A 1 125 ? -12.339 -6.502 15.582 1.00 89.19 125 ALA A CA 1
ATOM 890 C C . ALA A 1 125 ? -11.066 -5.724 15.196 1.00 89.19 125 ALA A C 1
ATOM 892 O O . ALA A 1 125 ? -10.192 -6.238 14.489 1.00 89.19 125 ALA A O 1
ATOM 893 N N . PHE A 1 126 ? -10.932 -4.487 15.679 1.00 88.44 126 PHE A N 1
ATOM 894 C CA . PHE A 1 126 ? -9.720 -3.684 15.516 1.00 88.44 126 PHE A CA 1
ATOM 895 C C . PHE A 1 126 ? -8.510 -4.259 16.280 1.00 88.44 126 PHE A C 1
ATOM 897 O O . PHE A 1 126 ? -7.393 -4.273 15.763 1.00 88.44 126 PHE A O 1
ATOM 904 N N . LEU A 1 127 ? -8.726 -4.750 17.502 1.00 85.94 127 LEU A N 1
ATOM 905 C CA . LEU A 1 127 ? -7.676 -5.226 18.410 1.00 85.94 127 LEU A CA 1
ATOM 906 C C . LEU A 1 127 ? -7.296 -6.692 18.173 1.00 85.94 127 LEU A C 1
ATOM 908 O O . LEU A 1 127 ? -6.122 -7.050 18.279 1.00 85.94 127 LEU A O 1
ATOM 912 N N . ALA A 1 128 ? -8.288 -7.514 17.837 1.00 80.62 128 ALA A N 1
ATOM 913 C CA . ALA A 1 128 ? -8.174 -8.954 17.663 1.00 80.62 128 ALA A CA 1
ATOM 914 C C . ALA A 1 128 ? -7.403 -9.345 16.403 1.00 80.62 128 ALA A C 1
ATOM 916 O O . ALA A 1 128 ? -6.824 -10.424 16.337 1.00 80.62 128 ALA A O 1
ATOM 917 N N . ASN A 1 129 ? -7.389 -8.476 15.395 1.00 72.50 129 ASN A N 1
ATOM 918 C CA . ASN A 1 129 ? -6.803 -8.809 14.112 1.00 72.50 129 ASN A CA 1
ATOM 919 C C . ASN A 1 129 ? -5.418 -8.197 13.945 1.00 72.50 129 ASN A C 1
ATOM 921 O O . ASN A 1 129 ? -5.211 -6.995 14.142 1.00 72.50 129 ASN A O 1
ATOM 925 N N . GLU A 1 130 ? -4.492 -9.031 13.488 1.00 67.81 130 GLU A N 1
ATOM 926 C CA . GLU A 1 130 ? -3.157 -8.592 13.120 1.00 67.81 130 GLU A CA 1
ATOM 927 C C . GLU A 1 130 ? -3.210 -7.657 11.907 1.00 67.81 130 GLU A C 1
ATOM 929 O O . GLU A 1 130 ? -3.981 -7.884 10.961 1.00 67.81 130 GLU A O 1
ATOM 934 N N . PRO A 1 131 ? -2.394 -6.593 11.912 1.00 66.62 131 PRO A N 1
ATOM 935 C CA . PRO A 1 131 ? -2.080 -5.854 10.703 1.00 66.62 131 PRO A CA 1
ATOM 936 C C . PRO A 1 131 ? -1.558 -6.831 9.652 1.00 66.62 131 PRO A C 1
ATOM 938 O O . PRO A 1 131 ? -0.556 -7.511 9.861 1.00 66.62 131 PRO A O 1
ATOM 941 N N . ARG A 1 132 ? -2.271 -6.936 8.531 1.00 66.19 132 ARG A N 1
ATOM 942 C CA . ARG A 1 132 ? -1.849 -7.795 7.426 1.00 66.19 132 ARG A CA 1
ATOM 943 C C . ARG A 1 132 ? -0.598 -7.203 6.782 1.00 66.19 132 ARG A C 1
ATOM 945 O O . ARG A 1 132 ? -0.552 -5.995 6.544 1.00 66.19 132 ARG A O 1
ATOM 952 N N . ALA A 1 133 ? 0.395 -8.047 6.512 1.00 68.62 133 ALA A N 1
ATOM 953 C CA . ALA A 1 133 ? 1.576 -7.609 5.789 1.00 68.62 133 ALA A CA 1
ATOM 954 C C . ALA A 1 133 ? 1.227 -7.350 4.331 1.00 68.62 133 ALA A C 1
ATOM 956 O O . ALA A 1 133 ? 0.395 -8.034 3.726 1.00 68.62 133 ALA A O 1
ATOM 957 N N . LEU A 1 134 ? 1.906 -6.362 3.772 1.00 73.00 134 LEU A N 1
ATOM 958 C CA . LEU A 1 134 ? 1.925 -6.165 2.338 1.00 73.00 134 LEU A CA 1
ATOM 959 C C . LEU A 1 134 ? 2.837 -7.228 1.730 1.00 73.00 134 LEU A C 1
ATOM 961 O O . LEU A 1 134 ? 3.821 -7.635 2.353 1.00 73.00 134 LEU A O 1
ATOM 965 N N . VAL A 1 135 ? 2.501 -7.710 0.534 1.00 75.00 135 VAL A N 1
ATOM 966 C CA . VAL A 1 135 ? 3.396 -8.635 -0.169 1.00 75.00 135 VAL A CA 1
ATOM 967 C C . VAL A 1 135 ? 4.680 -7.874 -0.500 1.00 75.00 135 VAL A C 1
ATOM 969 O O . VAL A 1 135 ? 4.565 -6.814 -1.116 1.00 75.00 135 VAL A O 1
ATOM 972 N N . PRO A 1 136 ? 5.874 -8.357 -0.116 1.00 75.94 136 PRO A N 1
ATOM 973 C CA . PRO A 1 136 ? 7.115 -7.648 -0.402 1.00 75.94 136 PRO A CA 1
ATOM 974 C C . PRO A 1 136 ? 7.263 -7.426 -1.907 1.00 75.94 136 PRO A C 1
ATOM 976 O O . PRO A 1 136 ? 7.134 -8.378 -2.684 1.00 75.94 136 PRO A O 1
ATOM 979 N N . ALA A 1 137 ? 7.546 -6.195 -2.327 1.00 82.00 137 ALA A N 1
ATOM 980 C CA . ALA A 1 137 ? 7.992 -5.957 -3.689 1.00 82.00 137 ALA A CA 1
ATOM 981 C C . ALA A 1 137 ? 9.515 -6.134 -3.735 1.00 82.00 137 ALA A C 1
ATOM 983 O O . ALA A 1 137 ? 10.265 -5.629 -2.903 1.00 82.00 137 ALA A O 1
ATOM 984 N N . THR A 1 138 ? 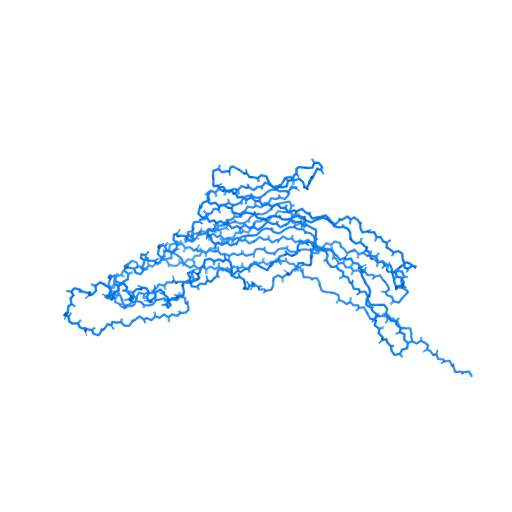9.976 -6.952 -4.681 1.00 82.75 138 THR A N 1
ATOM 985 C CA . THR A 1 138 ? 11.410 -7.190 -4.862 1.00 82.75 138 THR A CA 1
ATOM 986 C C . THR A 1 138 ? 11.967 -6.080 -5.747 1.00 82.75 138 THR A C 1
ATOM 988 O O . THR A 1 138 ? 11.464 -5.922 -6.864 1.00 82.75 138 THR A O 1
ATOM 991 N N . PRO A 1 139 ? 13.003 -5.338 -5.317 1.00 80.62 139 PRO A N 1
ATOM 992 C CA . PRO A 1 139 ? 13.578 -4.282 -6.137 1.00 80.62 139 PRO A CA 1
ATOM 993 C C . PRO A 1 139 ? 14.021 -4.816 -7.500 1.00 80.62 139 PRO A C 1
ATOM 995 O O . PRO A 1 139 ? 14.780 -5.781 -7.585 1.00 80.62 139 PRO A O 1
ATOM 998 N N . GLY A 1 140 ? 13.525 -4.203 -8.574 1.00 75.44 140 GLY A N 1
ATOM 999 C CA . GLY A 1 140 ? 13.831 -4.621 -9.943 1.00 75.44 140 GLY A CA 1
ATOM 1000 C C . GLY A 1 140 ? 13.200 -5.944 -10.391 1.00 75.44 140 GLY A C 1
ATOM 1001 O O . GLY A 1 140 ? 13.362 -6.288 -11.558 1.00 75.44 140 GLY A O 1
ATOM 1002 N N . GLY A 1 141 ? 12.512 -6.679 -9.515 1.00 78.25 141 GLY A N 1
ATOM 1003 C CA . GLY A 1 141 ? 11.905 -7.976 -9.816 1.00 78.25 141 GLY A CA 1
ATOM 1004 C C . GLY A 1 141 ? 10.458 -7.878 -10.299 1.00 78.25 141 GLY A C 1
ATOM 1005 O O . GLY A 1 141 ? 9.914 -6.792 -10.492 1.00 78.25 141 GLY A O 1
ATOM 1006 N N . ARG A 1 142 ? 9.818 -9.040 -10.461 1.00 74.31 142 ARG A N 1
ATOM 1007 C CA . ARG A 1 142 ? 8.392 -9.140 -10.795 1.00 74.31 142 ARG A CA 1
ATOM 1008 C C . ARG A 1 142 ? 7.535 -8.588 -9.660 1.00 74.31 142 ARG A C 1
ATOM 1010 O O . ARG A 1 142 ? 7.725 -8.961 -8.499 1.00 74.31 142 ARG A O 1
ATOM 1017 N N . LEU A 1 143 ? 6.524 -7.791 -10.000 1.00 68.81 143 LEU A N 1
ATOM 1018 C CA . LEU A 1 143 ? 5.515 -7.403 -9.026 1.00 68.81 143 LEU A CA 1
ATOM 1019 C C . LEU A 1 143 ? 4.591 -8.585 -8.736 1.00 68.81 143 LEU A C 1
ATOM 1021 O O . LEU A 1 143 ? 3.868 -9.078 -9.608 1.00 68.81 143 LEU A O 1
ATOM 1025 N N . ALA A 1 144 ? 4.576 -9.027 -7.482 1.00 64.31 144 ALA A N 1
ATOM 1026 C CA . ALA A 1 144 ? 3.509 -9.883 -7.001 1.00 64.31 144 ALA A CA 1
ATOM 1027 C C . ALA A 1 144 ? 2.218 -9.052 -6.963 1.00 64.31 144 ALA A C 1
ATOM 1029 O O . ALA A 1 144 ? 2.058 -8.155 -6.139 1.00 64.31 144 ALA A O 1
ATOM 1030 N N . ARG A 1 145 ? 1.308 -9.317 -7.903 1.00 60.00 145 ARG A N 1
ATOM 1031 C CA . ARG A 1 145 ? 0.006 -8.642 -7.964 1.00 60.00 145 ARG A CA 1
ATOM 1032 C C . ARG A 1 145 ? -0.870 -9.238 -6.877 1.00 60.00 145 ARG A C 1
ATOM 1034 O O . ARG A 1 145 ? -1.062 -10.456 -6.843 1.00 60.00 145 ARG A O 1
ATOM 1041 N N . GLU A 1 146 ? -1.352 -8.404 -5.966 1.00 55.22 146 GLU A N 1
ATOM 1042 C CA . GLU A 1 146 ? -2.104 -8.891 -4.819 1.00 55.22 146 GLU A CA 1
ATOM 1043 C C . GLU A 1 146 ? -3.450 -9.469 -5.276 1.00 55.22 146 GLU A C 1
ATOM 1045 O O . GLU A 1 146 ? -4.310 -8.771 -5.799 1.00 55.22 146 GLU A O 1
ATOM 1050 N N . THR A 1 147 ? -3.650 -10.771 -5.062 1.00 44.31 147 THR A N 1
ATOM 1051 C CA . THR A 1 147 ? -4.996 -11.376 -5.010 1.00 44.31 147 THR A CA 1
ATOM 1052 C C . THR A 1 147 ? -5.492 -11.499 -3.566 1.00 44.31 147 THR A C 1
ATOM 1054 O O . THR A 1 147 ? -6.683 -11.689 -3.324 1.00 44.31 147 THR A O 1
ATOM 1057 N N . SER A 1 148 ? -4.586 -11.349 -2.594 1.00 40.28 148 SER A N 1
ATOM 1058 C CA . SER A 1 148 ? -4.858 -11.322 -1.159 1.00 40.28 148 SER A CA 1
ATOM 1059 C C . SER A 1 148 ? -3.615 -10.883 -0.380 1.00 40.28 148 SER A C 1
ATOM 1061 O O . SER A 1 148 ? -2.497 -11.195 -0.781 1.00 40.28 148 SER A O 1
ATOM 1063 N N . PHE A 1 149 ? -3.819 -10.244 0.772 1.00 44.97 149 PHE A N 1
ATOM 1064 C CA . PHE A 1 149 ? -2.750 -9.893 1.709 1.00 44.97 149 PHE A CA 1
ATOM 1065 C C . PHE A 1 149 ? -1.986 -11.123 2.239 1.00 44.97 149 PHE A C 1
ATOM 1067 O O . PHE A 1 149 ? -2.618 -12.107 2.638 1.00 44.97 149 PHE A O 1
ATOM 1074 N N . ALA A 1 150 ? -0.657 -11.035 2.333 1.00 44.91 150 ALA A N 1
ATOM 1075 C CA . ALA A 1 150 ? 0.192 -12.065 2.936 1.00 44.91 150 ALA A CA 1
ATOM 1076 C C . ALA A 1 150 ? 0.321 -11.893 4.464 1.00 44.91 150 ALA A C 1
ATOM 1078 O O . ALA A 1 150 ? 0.178 -10.801 5.013 1.00 44.91 150 ALA A O 1
ATOM 1079 N N . GLY A 1 151 ? 0.583 -12.992 5.175 1.00 38.09 151 GLY A N 1
ATOM 1080 C CA . GLY A 1 151 ? 0.858 -12.980 6.613 1.00 38.09 151 GLY A CA 1
ATOM 1081 C C . GLY A 1 151 ? 2.359 -12.970 6.877 1.00 38.09 151 GLY A C 1
ATOM 1082 O O . GLY A 1 151 ? 2.987 -14.019 6.773 1.00 38.09 151 GLY A O 1
ATOM 1083 N N . HIS A 1 152 ? 2.932 -11.816 7.219 1.00 35.25 152 HIS A N 1
ATOM 1084 C CA . HIS A 1 152 ? 4.249 -11.713 7.859 1.00 35.25 152 HIS A CA 1
ATOM 1085 C C . HIS A 1 152 ? 4.149 -10.769 9.072 1.00 35.25 152 HIS A C 1
ATOM 1087 O O . HIS A 1 152 ? 3.683 -9.640 8.933 1.00 35.25 152 HIS A O 1
ATOM 1093 N N . PRO A 1 153 ? 4.533 -11.198 10.283 1.00 40.62 153 PRO A N 1
ATOM 1094 C CA . PRO A 1 153 ? 4.268 -10.431 11.487 1.00 40.62 153 PRO A CA 1
ATOM 1095 C C . PRO A 1 153 ? 5.434 -9.482 11.777 1.00 40.62 153 PRO A C 1
ATOM 1097 O O . PRO A 1 153 ? 6.499 -9.906 12.214 1.00 40.62 153 PRO A O 1
ATOM 1100 N N . THR A 1 154 ? 5.238 -8.182 11.570 1.00 43.84 154 THR A N 1
ATOM 1101 C CA . THR A 1 154 ? 6.111 -7.146 12.165 1.00 43.84 154 THR A CA 1
ATOM 1102 C C . THR A 1 154 ? 5.338 -6.104 12.968 1.00 43.84 154 THR A C 1
ATOM 1104 O O . THR A 1 154 ? 5.912 -5.135 13.458 1.00 43.84 154 THR A O 1
ATOM 1107 N N . ALA A 1 155 ? 4.037 -6.308 13.149 1.00 50.31 155 ALA A N 1
ATOM 1108 C CA . ALA A 1 155 ? 3.153 -5.347 13.786 1.00 50.31 155 ALA A CA 1
ATOM 1109 C C . ALA A 1 155 ? 2.841 -5.751 15.247 1.00 50.31 155 ALA A C 1
ATOM 1111 O O . ALA A 1 155 ? 3.076 -6.904 15.619 1.00 50.31 155 ALA A O 1
ATOM 1112 N N . PRO A 1 156 ? 2.358 -4.825 16.102 1.00 54.53 156 PRO A N 1
ATOM 1113 C CA . PRO A 1 156 ? 2.134 -5.103 17.520 1.00 54.53 156 PRO A CA 1
ATOM 1114 C C . PRO A 1 156 ? 1.217 -6.314 17.722 1.00 54.53 156 PRO A C 1
ATOM 1116 O O . PRO A 1 156 ? 0.270 -6.517 16.961 1.00 54.53 156 PRO A O 1
ATOM 1119 N N . VAL A 1 157 ? 1.520 -7.091 18.767 1.00 61.03 157 VAL A N 1
ATOM 1120 C CA . VAL A 1 157 ? 0.836 -8.336 19.142 1.00 61.03 157 VAL A CA 1
ATOM 1121 C C . VAL A 1 157 ? -0.680 -8.125 19.114 1.00 61.03 157 VAL A C 1
ATOM 1123 O O . VAL A 1 157 ? -1.200 -7.249 19.813 1.00 61.03 157 VAL A O 1
ATOM 1126 N N . SER A 1 158 ? -1.385 -8.906 18.290 1.00 73.38 158 SER A N 1
ATOM 1127 C CA . SER A 1 158 ? -2.846 -8.957 18.325 1.00 73.38 158 SER A CA 1
ATOM 1128 C C . SER A 1 158 ? -3.297 -9.332 19.733 1.00 73.38 158 SER A C 1
ATOM 1130 O O . SER A 1 158 ? -2.729 -10.221 20.368 1.00 73.38 158 SER A O 1
ATOM 1132 N N . MET A 1 159 ? -4.312 -8.643 20.252 1.00 79.00 159 MET A N 1
ATOM 1133 C CA . MET A 1 159 ? -4.902 -9.011 21.534 1.00 79.00 159 MET A CA 1
ATOM 1134 C C . MET A 1 159 ? -6.248 -9.674 21.254 1.00 79.00 159 MET A C 1
ATOM 1136 O O . MET A 1 159 ? -7.251 -8.968 21.113 1.00 79.00 159 MET A O 1
ATOM 1140 N N . PRO A 1 160 ? -6.294 -11.014 21.126 1.00 82.38 160 PRO A N 1
ATOM 1141 C CA . PRO A 1 160 ? -7.548 -11.703 20.876 1.00 82.38 160 PRO A CA 1
ATOM 1142 C C . PRO A 1 160 ? -8.510 -11.507 22.061 1.00 82.38 160 PRO A C 1
ATOM 1144 O O . PRO A 1 160 ? -8.059 -11.335 23.201 1.00 82.38 160 PRO A O 1
ATOM 1147 N N . PRO A 1 161 ? -9.835 -11.599 21.845 1.00 82.56 161 PRO A N 1
ATOM 1148 C CA . PRO A 1 161 ? -10.827 -11.435 22.909 1.00 82.56 161 PRO A CA 1
ATOM 1149 C C . PRO A 1 161 ? -10.619 -12.360 24.116 1.00 82.56 161 PRO A C 1
ATOM 1151 O O . PRO A 1 161 ? -10.956 -11.987 25.235 1.00 82.56 161 PRO A O 1
ATOM 1154 N N . SER A 1 162 ? -10.022 -13.540 23.916 1.00 83.06 162 SER A N 1
ATOM 1155 C CA . SER A 1 162 ? -9.658 -14.466 24.995 1.00 83.06 162 SER A CA 1
ATOM 1156 C C . SER A 1 162 ? -8.566 -13.914 25.916 1.00 83.06 162 SER A C 1
ATOM 1158 O O . SER A 1 162 ? -8.691 -14.019 27.135 1.00 83.06 162 SER A O 1
ATOM 1160 N N . ALA A 1 163 ? -7.521 -13.292 25.358 1.00 84.88 163 ALA A N 1
ATOM 1161 C CA . ALA A 1 163 ? -6.477 -12.626 26.135 1.00 84.88 163 ALA A CA 1
ATOM 1162 C C . ALA A 1 163 ? -7.061 -11.435 26.906 1.00 84.88 163 ALA A C 1
ATOM 1164 O O . ALA A 1 163 ? -6.766 -11.250 28.083 1.00 84.88 163 ALA A O 1
ATOM 1165 N N . PHE A 1 164 ? -7.974 -10.695 26.270 1.00 84.88 164 PHE A N 1
ATOM 1166 C CA . PHE A 1 164 ? -8.699 -9.597 26.904 1.00 84.88 164 PHE A CA 1
ATOM 1167 C C . PHE A 1 164 ? -9.551 -10.079 28.091 1.00 84.88 164 PHE A C 1
ATOM 1169 O O . PHE A 1 164 ? -9.487 -9.512 29.181 1.00 84.88 164 PHE A O 1
ATOM 1176 N N . ALA A 1 165 ? -10.319 -11.157 27.904 1.00 82.94 165 ALA A N 1
ATOM 1177 C CA . ALA A 1 165 ? -11.125 -11.766 28.960 1.00 82.94 165 ALA A CA 1
ATOM 1178 C C . ALA A 1 165 ? -10.259 -12.265 30.129 1.00 82.94 165 ALA A C 1
ATOM 1180 O O . ALA A 1 165 ? -10.615 -12.049 31.286 1.00 82.94 165 ALA A O 1
ATOM 1181 N N . ALA A 1 166 ? -9.102 -12.872 29.839 1.00 84.88 166 ALA A N 1
ATOM 1182 C CA . ALA A 1 166 ? -8.156 -13.317 30.859 1.00 84.88 166 ALA A CA 1
ATOM 1183 C C . ALA A 1 166 ? -7.610 -12.147 31.696 1.00 84.88 166 ALA A C 1
ATOM 1185 O O . ALA A 1 166 ? -7.632 -12.224 32.923 1.00 84.88 166 ALA A O 1
ATOM 1186 N N . SER A 1 167 ? -7.206 -11.038 31.061 1.00 85.69 167 SER A N 1
ATOM 1187 C CA . SER A 1 167 ? -6.741 -9.837 31.773 1.00 85.69 167 SER A CA 1
ATOM 1188 C C . SER A 1 167 ? -7.820 -9.233 32.681 1.00 85.69 167 SER A C 1
ATOM 1190 O O . SER A 1 167 ? -7.520 -8.776 33.785 1.00 85.69 167 SER A O 1
ATOM 1192 N N . LEU A 1 168 ? -9.090 -9.266 32.259 1.00 85.69 168 LEU A N 1
ATOM 1193 C CA . LEU A 1 168 ? -10.208 -8.809 33.091 1.00 85.69 168 LEU A CA 1
ATOM 1194 C C . LEU A 1 168 ? -10.455 -9.731 34.296 1.00 85.69 168 LEU A C 1
ATOM 1196 O O . LEU A 1 168 ? -10.690 -9.245 35.404 1.00 85.69 168 LEU A O 1
ATOM 1200 N N . GLU A 1 169 ? -10.392 -11.050 34.109 1.00 84.06 169 GLU A N 1
ATOM 1201 C CA . GLU A 1 169 ? -10.549 -12.024 35.200 1.00 84.06 169 GLU A CA 1
ATOM 1202 C C . GLU A 1 169 ? -9.388 -11.978 36.210 1.00 84.06 169 GLU A C 1
ATOM 1204 O O . GLU A 1 169 ? -9.612 -12.115 37.415 1.00 84.06 169 GLU A O 1
ATOM 1209 N N . GLU A 1 170 ? -8.158 -11.709 35.768 1.00 80.06 170 GLU A N 1
ATOM 1210 C CA . GLU A 1 170 ? -7.005 -11.529 36.660 1.00 80.06 170 GLU A CA 1
ATOM 1211 C C . GLU A 1 170 ? -7.152 -10.282 37.551 1.00 80.06 170 GLU A C 1
ATOM 1213 O O . GLU A 1 170 ? -6.952 -10.347 38.772 1.00 80.06 170 GLU A O 1
ATOM 1218 N N . GLY A 1 171 ? -7.600 -9.160 36.973 1.00 73.06 171 GLY A N 1
ATOM 1219 C CA . GLY A 1 171 ? -7.928 -7.946 37.728 1.00 73.06 171 GLY A CA 1
ATOM 1220 C C . GLY A 1 171 ? -9.033 -8.181 38.767 1.00 73.06 171 GLY A C 1
ATOM 1221 O O . GLY A 1 171 ? -8.964 -7.678 39.893 1.00 73.06 171 GLY A O 1
ATOM 1222 N N . ARG A 1 172 ? -10.019 -9.025 38.435 1.00 73.88 172 ARG A N 1
ATOM 1223 C CA . ARG A 1 172 ? -11.097 -9.440 39.351 1.00 73.88 172 ARG A CA 1
ATOM 1224 C C . ARG A 1 172 ? -10.613 -10.306 40.504 1.00 73.88 172 ARG A C 1
ATOM 1226 O O . ARG A 1 172 ? -11.060 -10.116 41.635 1.00 73.88 172 ARG A O 1
ATOM 1233 N N . ALA A 1 173 ? -9.730 -11.265 40.234 1.00 66.31 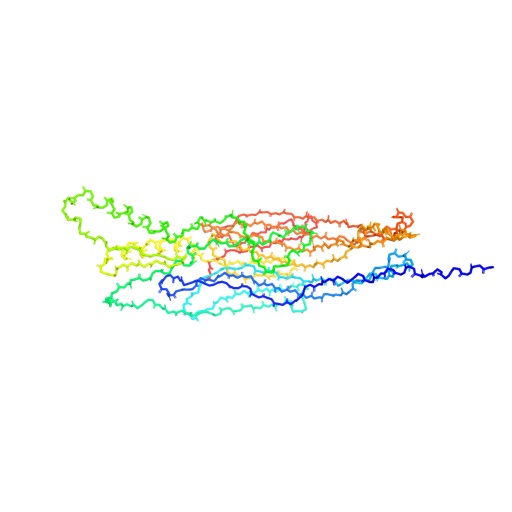173 ALA A N 1
ATOM 1234 C CA . ALA A 1 173 ? -9.163 -12.133 41.262 1.00 66.31 173 ALA A CA 1
ATOM 1235 C C . ALA A 1 173 ? -8.295 -11.337 42.251 1.00 66.31 173 ALA A C 1
ATOM 1237 O O . ALA A 1 173 ? -8.393 -11.541 43.462 1.00 66.31 173 ALA A O 1
ATOM 1238 N N . SER A 1 174 ? -7.526 -10.373 41.743 1.00 60.66 174 SER A N 1
ATOM 1239 C CA . SER A 1 174 ? -6.618 -9.538 42.537 1.00 60.66 174 SER A CA 1
ATOM 1240 C C . SER A 1 174 ? -7.356 -8.532 43.432 1.00 60.66 174 SER A C 1
ATOM 1242 O O . SER A 1 174 ? -6.966 -8.318 44.578 1.00 60.66 174 SER A O 1
ATOM 1244 N N . GLY A 1 175 ? -8.483 -7.974 42.971 1.00 56.88 175 GLY A N 1
ATOM 1245 C CA . GLY A 1 175 ? -9.342 -7.091 43.776 1.00 56.88 175 GLY A CA 1
ATOM 1246 C C . GLY A 1 175 ? -10.127 -7.793 44.898 1.00 56.88 175 GLY A C 1
ATOM 1247 O O . GLY A 1 175 ? -10.693 -7.124 45.760 1.00 56.88 175 GLY A O 1
ATOM 1248 N N . SER A 1 176 ? -10.158 -9.131 44.908 1.00 52.28 176 SER A N 1
ATOM 1249 C CA . SER A 1 176 ? -10.920 -9.959 45.857 1.00 52.28 176 SER A CA 1
ATOM 1250 C C . SER A 1 176 ? -10.113 -10.413 47.084 1.00 52.28 176 SER A C 1
ATOM 1252 O O . SER A 1 176 ? -10.677 -11.073 47.960 1.00 52.28 176 SER A O 1
ATOM 1254 N N . LEU A 1 177 ? -8.825 -10.065 47.192 1.00 50.56 177 LEU A N 1
ATOM 1255 C CA . LEU A 1 177 ? -7.948 -10.481 48.302 1.00 50.56 177 LEU A CA 1
ATOM 1256 C C . LEU A 1 177 ? -8.365 -9.929 49.687 1.00 50.56 177 LEU A C 1
ATOM 1258 O O . LEU A 1 177 ? -7.793 -10.336 50.694 1.00 50.56 177 LEU A O 1
ATOM 1262 N N . GLY A 1 178 ? -9.378 -9.054 49.760 1.00 47.28 178 GLY A N 1
ATOM 1263 C CA . GLY A 1 178 ? -9.892 -8.468 51.006 1.00 47.28 178 GLY A CA 1
ATOM 1264 C C . GLY A 1 178 ? -11.289 -8.912 51.467 1.00 47.28 178 GLY A C 1
ATOM 1265 O O . GLY A 1 178 ? -11.676 -8.550 52.574 1.00 47.28 178 GLY A O 1
ATOM 1266 N N . SER A 1 179 ? -12.064 -9.680 50.685 1.00 44.66 179 SER A N 1
ATOM 1267 C CA . SER A 1 179 ? -13.416 -10.103 51.100 1.00 44.66 179 SER A CA 1
ATOM 1268 C C . SER A 1 179 ? -13.617 -11.611 50.961 1.00 44.66 179 SER A C 1
ATOM 1270 O O . SER A 1 179 ? -13.994 -12.121 49.908 1.00 44.66 179 SER A O 1
ATOM 1272 N N . SER A 1 180 ? -13.423 -12.333 52.063 1.00 44.97 180 SER A N 1
ATOM 1273 C CA . SER A 1 180 ? -13.700 -13.771 52.210 1.00 44.97 180 SER A CA 1
ATOM 1274 C C . SER A 1 180 ? -15.200 -14.125 52.272 1.00 44.97 180 SER A C 1
ATOM 1276 O O . SER A 1 180 ? -15.568 -15.211 52.717 1.00 44.97 180 SER A O 1
ATOM 1278 N N . GLY A 1 181 ? -16.088 -13.235 51.823 1.00 43.12 181 GLY A N 1
ATOM 1279 C CA . GLY A 1 181 ? -17.536 -13.414 51.877 1.00 43.12 181 GLY A CA 1
ATOM 1280 C C . GLY A 1 181 ? -18.143 -13.598 50.490 1.00 43.12 181 GLY A C 1
ATOM 1281 O O . GLY A 1 181 ? -18.114 -12.678 49.685 1.00 43.12 181 GLY A O 1
ATOM 1282 N N . SER A 1 182 ? -18.765 -14.757 50.260 1.00 41.12 182 SER A N 1
ATOM 1283 C CA . SER A 1 182 ? -19.628 -15.084 49.113 1.00 41.12 182 SER A CA 1
ATOM 1284 C C . SER A 1 182 ? -18.930 -15.323 47.762 1.00 41.12 182 SER A C 1
ATOM 1286 O O . SER A 1 182 ? -18.797 -14.440 46.917 1.00 41.12 182 SER A O 1
ATOM 1288 N N . ARG A 1 183 ? -18.605 -16.597 47.489 1.00 47.81 183 ARG A N 1
ATOM 1289 C CA . ARG A 1 183 ? -18.510 -17.136 46.119 1.00 47.81 183 ARG A CA 1
ATOM 1290 C C . ARG A 1 183 ? -19.921 -17.246 45.516 1.00 47.81 183 ARG A C 1
ATOM 1292 O O . ARG A 1 183 ? -20.397 -18.346 45.251 1.00 47.81 183 ARG A O 1
ATOM 1299 N N . GLY A 1 184 ? -20.612 -16.120 45.341 1.00 52.22 184 GLY A N 1
ATOM 1300 C CA . GLY A 1 184 ? -21.774 -16.079 44.455 1.00 52.22 184 GLY A CA 1
ATOM 1301 C C . GLY A 1 184 ? -21.351 -16.570 43.069 1.00 52.22 184 GLY A C 1
ATOM 1302 O O . GLY A 1 184 ? -20.235 -16.272 42.634 1.00 52.22 184 GLY A O 1
ATOM 1303 N N . ALA A 1 185 ? -22.193 -17.372 42.413 1.00 56.62 185 ALA A N 1
ATOM 1304 C CA . ALA A 1 185 ? -21.938 -17.862 41.062 1.00 56.62 185 ALA A CA 1
ATOM 1305 C C . ALA A 1 185 ? -21.635 -16.665 40.147 1.00 56.62 185 ALA A C 1
ATOM 1307 O O . ALA A 1 185 ? -22.514 -15.846 39.879 1.00 56.62 185 ALA A O 1
ATOM 1308 N N . ARG A 1 186 ? -20.367 -16.523 39.746 1.00 68.06 186 ARG A N 1
ATOM 1309 C CA . ARG A 1 186 ? -19.916 -15.427 38.884 1.00 68.06 186 ARG A CA 1
ATOM 1310 C C . ARG A 1 186 ? -20.603 -15.562 37.534 1.00 68.06 186 ARG A C 1
ATOM 1312 O O . ARG A 1 186 ? -20.709 -16.674 37.013 1.00 68.06 186 ARG A O 1
ATOM 1319 N N . ALA A 1 187 ? -21.061 -14.448 36.974 1.00 70.69 187 ALA A N 1
ATOM 1320 C CA . ALA A 1 187 ? -21.637 -14.485 35.645 1.00 70.69 187 ALA A CA 1
ATOM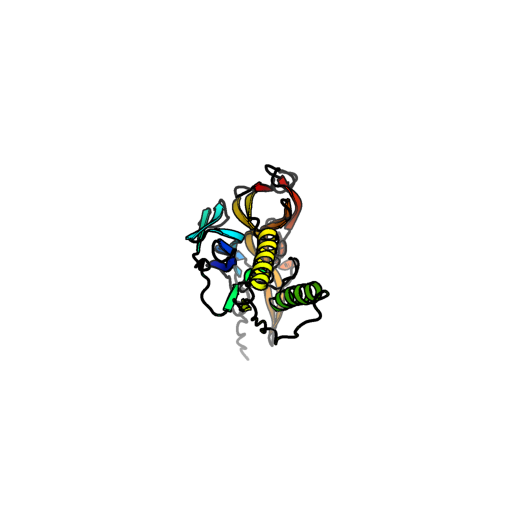 1321 C C . ALA A 1 187 ? -20.516 -14.760 34.617 1.00 70.69 187 ALA A C 1
ATOM 1323 O O . ALA A 1 187 ? -19.448 -14.147 34.695 1.00 70.69 187 ALA A O 1
ATOM 1324 N N . PRO A 1 188 ? -20.711 -15.718 33.694 1.00 80.62 188 PRO A N 1
ATOM 1325 C CA . PRO A 1 188 ? -19.682 -16.104 32.739 1.00 80.62 188 PRO A CA 1
ATOM 1326 C C . PRO A 1 188 ? -19.403 -14.986 31.729 1.00 80.62 188 PRO A C 1
ATOM 1328 O O . PRO A 1 188 ? -20.308 -14.260 31.314 1.00 80.62 188 PRO A O 1
ATOM 1331 N N . LEU A 1 189 ? -18.144 -14.890 31.304 1.00 88.12 189 LEU A N 1
ATOM 1332 C CA . LEU A 1 189 ? -17.739 -14.118 30.133 1.00 88.12 189 LEU A CA 1
ATOM 1333 C C . LEU A 1 189 ? -17.872 -14.989 28.885 1.00 88.12 189 LEU A C 1
ATOM 1335 O O . LEU A 1 189 ? -17.462 -16.149 28.903 1.00 88.12 189 LEU A O 1
ATOM 1339 N N . TYR A 1 190 ? -18.391 -14.424 27.796 1.00 90.00 190 TYR A N 1
ATOM 1340 C CA . TYR A 1 190 ? -18.399 -15.088 26.490 1.00 90.00 190 TYR A CA 1
ATOM 1341 C C . TYR A 1 190 ? -17.631 -14.250 25.475 1.00 90.00 190 TYR A C 1
ATOM 1343 O O . TYR A 1 190 ? -17.623 -13.023 25.551 1.00 90.00 190 TYR A O 1
ATOM 1351 N N . TRP A 1 191 ? -17.000 -14.896 24.501 1.00 91.69 191 TRP A N 1
ATOM 1352 C CA . TRP A 1 191 ? -16.285 -14.207 23.433 1.00 91.69 191 TRP A CA 1
ATOM 1353 C C . TRP A 1 191 ? -16.356 -14.981 22.117 1.00 91.69 191 TRP A C 1
ATOM 1355 O O . TRP A 1 191 ? -16.634 -16.180 22.088 1.00 91.69 191 TRP A O 1
ATOM 1365 N N . THR A 1 192 ? -16.109 -14.265 21.024 1.00 90.25 192 THR A N 1
ATOM 1366 C CA . THR A 1 192 ? -15.906 -14.812 19.672 1.00 90.25 192 THR A CA 1
ATOM 1367 C C . THR A 1 192 ? -14.493 -14.455 19.195 1.00 90.25 192 THR A C 1
ATOM 1369 O O . THR A 1 192 ? -13.644 -14.111 20.018 1.00 90.25 192 THR A O 1
ATOM 1372 N N . SER A 1 193 ? -14.222 -14.526 17.888 1.00 85.56 193 SER A N 1
ATOM 1373 C CA . SER A 1 193 ? -12.975 -14.023 17.298 1.00 85.56 193 SER A CA 1
ATOM 1374 C C . SER A 1 193 ? -12.795 -12.520 17.495 1.00 85.56 193 SER A C 1
ATOM 1376 O O . SER A 1 193 ? -11.672 -12.073 17.692 1.00 85.56 193 SER A O 1
ATOM 1378 N N . ASP A 1 194 ? -13.892 -11.757 17.487 1.00 90.25 194 ASP A N 1
ATOM 1379 C CA . ASP A 1 194 ? -13.848 -10.292 17.411 1.00 90.25 194 ASP A CA 1
ATOM 1380 C C . ASP A 1 194 ? -14.745 -9.591 18.436 1.00 90.25 194 ASP A C 1
ATOM 1382 O O . ASP A 1 194 ? -14.686 -8.377 18.563 1.00 90.25 194 ASP A O 1
ATOM 1386 N N . LEU A 1 195 ? -15.588 -10.319 19.172 1.00 92.25 195 LEU A N 1
ATOM 1387 C CA . LEU A 1 195 ? -16.540 -9.735 20.123 1.00 92.25 195 LEU A CA 1
ATOM 1388 C C . LEU A 1 195 ? -16.324 -10.275 21.532 1.00 92.25 195 LEU A C 1
ATOM 1390 O O . LEU A 1 195 ? -16.083 -11.471 21.708 1.00 92.25 195 LEU A O 1
ATOM 1394 N N . LEU A 1 196 ? -16.516 -9.410 22.526 1.00 92.69 196 LEU A N 1
ATOM 1395 C CA . LEU A 1 196 ? -16.559 -9.764 23.944 1.00 92.69 196 LEU A CA 1
ATOM 1396 C C . LEU A 1 196 ? -17.936 -9.436 24.531 1.00 92.69 196 LEU A C 1
ATOM 1398 O O . LEU A 1 196 ? -18.433 -8.320 24.392 1.00 92.69 196 LEU A O 1
ATOM 1402 N N . PHE A 1 197 ? -18.537 -10.405 25.216 1.00 93.00 197 PHE A N 1
ATOM 1403 C CA . PHE A 1 197 ? -19.845 -10.295 25.853 1.00 93.00 197 PHE A CA 1
ATOM 1404 C C . PHE A 1 197 ? -19.673 -10.248 27.372 1.00 93.00 197 PHE A C 1
ATOM 1406 O O . PHE A 1 197 ? -19.150 -11.179 27.988 1.00 93.00 197 PHE A O 1
ATOM 1413 N N . LEU A 1 198 ? -20.149 -9.158 27.970 1.00 91.50 198 LEU A N 1
ATOM 1414 C CA . LEU A 1 198 ? -20.058 -8.876 29.400 1.00 91.50 198 LEU A CA 1
ATOM 1415 C C . LEU A 1 198 ? -21.467 -8.759 29.999 1.00 91.50 198 LEU A C 1
ATOM 1417 O O . LEU A 1 198 ? -22.315 -8.077 29.413 1.00 91.50 198 LEU A O 1
ATOM 1421 N N . PRO A 1 199 ? -21.750 -9.362 31.163 1.00 89.88 199 PRO A N 1
ATOM 1422 C CA . PRO A 1 199 ? -23.019 -9.167 31.856 1.00 89.88 199 PRO A CA 1
ATOM 1423 C C . PRO A 1 199 ? -23.182 -7.692 32.237 1.00 89.88 199 PRO A C 1
ATOM 1425 O O . PRO A 1 199 ? -22.368 -7.138 32.973 1.00 89.88 199 PRO A O 1
ATOM 1428 N N . ARG A 1 200 ? -24.243 -7.024 31.769 1.00 86.75 200 ARG A N 1
ATOM 1429 C CA . ARG A 1 200 ? -24.402 -5.579 32.013 1.00 86.75 200 ARG A CA 1
ATOM 1430 C C . ARG A 1 200 ? -24.646 -5.239 33.485 1.00 86.75 200 ARG A C 1
ATOM 1432 O O . ARG A 1 200 ? -24.335 -4.131 33.909 1.00 86.75 200 ARG A O 1
ATOM 1439 N N . ALA A 1 201 ? -25.156 -6.199 34.259 1.00 87.69 201 ALA A N 1
ATOM 1440 C CA . ALA A 1 201 ? -25.320 -6.080 35.707 1.00 87.69 201 ALA A CA 1
ATOM 1441 C C . ALA A 1 201 ? -23.982 -5.860 36.446 1.00 87.69 201 ALA A C 1
ATOM 1443 O O . ALA A 1 201 ? -23.968 -5.302 37.539 1.00 87.69 201 ALA A O 1
ATOM 1444 N N . GLU A 1 202 ? -22.851 -6.248 35.849 1.00 87.50 202 GLU A N 1
ATOM 1445 C CA . GLU A 1 202 ? -21.516 -6.079 36.423 1.00 87.50 202 GLU A CA 1
ATOM 1446 C C . GLU A 1 202 ? -20.891 -4.758 35.944 1.00 87.50 202 GLU A C 1
ATOM 1448 O O . GLU A 1 202 ? -19.928 -4.727 35.177 1.00 87.50 202 GLU A O 1
ATOM 1453 N N . THR A 1 203 ? -21.453 -3.636 36.399 1.00 86.94 203 THR A N 1
ATOM 1454 C CA . THR A 1 203 ? -21.110 -2.278 35.931 1.00 86.94 203 THR A CA 1
ATOM 1455 C C . THR A 1 203 ? -19.616 -1.958 35.996 1.00 86.94 203 THR A C 1
ATOM 1457 O O . THR A 1 203 ? -19.073 -1.410 35.037 1.00 86.94 203 THR A O 1
ATOM 1460 N N . ARG A 1 204 ? -18.931 -2.353 37.078 1.00 87.00 204 ARG A N 1
ATOM 1461 C CA . ARG A 1 204 ? -17.482 -2.153 37.238 1.00 87.00 204 ARG A CA 1
ATOM 1462 C C . ARG A 1 204 ? -16.671 -2.896 36.174 1.00 87.00 204 ARG A C 1
ATOM 1464 O O . ARG A 1 204 ? -15.805 -2.297 35.555 1.00 87.00 204 ARG A O 1
ATOM 1471 N N . LEU A 1 205 ? -17.004 -4.159 35.895 1.00 87.94 205 LEU A N 1
ATOM 1472 C CA . LEU A 1 205 ? -16.347 -4.923 34.829 1.00 87.94 205 LEU A CA 1
ATOM 1473 C C . LEU A 1 205 ? -16.540 -4.252 33.473 1.00 87.94 205 LEU A C 1
ATOM 1475 O O . LEU A 1 205 ? -15.601 -4.161 32.691 1.00 87.94 205 LEU A O 1
ATOM 1479 N N . VAL A 1 206 ? -17.762 -3.806 33.179 1.00 89.56 206 VAL A N 1
ATOM 1480 C CA . VAL A 1 206 ? -18.055 -3.130 31.913 1.00 89.56 206 VAL A CA 1
ATOM 1481 C C . VAL A 1 206 ? -17.235 -1.844 31.780 1.00 89.56 206 VAL A C 1
ATOM 1483 O O . VAL A 1 206 ? -16.730 -1.559 30.696 1.00 89.56 206 VAL A O 1
ATOM 1486 N N . GLN A 1 207 ? -17.085 -1.076 32.861 1.00 89.69 207 GLN A N 1
ATOM 1487 C CA . GLN A 1 207 ? -16.254 0.130 32.883 1.00 89.69 207 GLN A CA 1
ATOM 1488 C C . GLN A 1 207 ? -14.773 -0.197 32.671 1.00 89.69 207 GLN A C 1
ATOM 1490 O O . GLN A 1 207 ? -14.155 0.401 31.791 1.00 89.69 207 GLN A O 1
ATOM 1495 N N . ASP A 1 208 ? -14.237 -1.177 33.398 1.00 90.44 208 ASP A N 1
ATOM 1496 C CA . ASP A 1 208 ? -12.839 -1.606 33.287 1.00 90.44 208 ASP A CA 1
ATOM 1497 C C . ASP A 1 208 ? -12.531 -2.117 31.869 1.00 90.44 208 ASP A C 1
ATOM 1499 O O . ASP A 1 208 ? -11.542 -1.722 31.251 1.00 90.44 208 ASP A O 1
ATOM 1503 N N . ALA A 1 209 ? -13.429 -2.925 31.300 1.00 91.06 209 ALA A N 1
ATOM 1504 C CA . ALA A 1 209 ? -13.302 -3.426 29.939 1.00 91.06 209 ALA A CA 1
ATOM 1505 C C . ALA A 1 209 ? -13.332 -2.297 28.902 1.00 91.06 209 ALA A C 1
ATOM 1507 O O . ALA A 1 209 ? -12.493 -2.265 28.006 1.00 91.06 209 ALA A O 1
ATOM 1508 N N . ARG A 1 210 ? -14.249 -1.330 29.033 1.00 91.81 210 ARG A N 1
ATOM 1509 C CA . ARG A 1 210 ? -14.296 -0.159 28.142 1.00 91.81 210 ARG A CA 1
ATOM 1510 C C . ARG A 1 210 ? -13.036 0.695 28.247 1.00 91.81 210 ARG A C 1
ATOM 1512 O O . ARG A 1 210 ? -12.519 1.114 27.216 1.00 91.81 210 ARG A O 1
ATOM 1519 N N . ALA A 1 211 ? -12.532 0.924 29.458 1.00 91.06 211 ALA A N 1
ATOM 1520 C CA . ALA A 1 211 ? -11.303 1.680 29.677 1.00 91.06 211 ALA A CA 1
ATOM 1521 C C . ALA A 1 211 ? -10.091 0.981 29.040 1.00 91.06 211 ALA A C 1
ATOM 1523 O O . ALA A 1 211 ? -9.259 1.636 28.406 1.00 91.06 211 ALA A O 1
ATOM 1524 N N . LEU A 1 212 ? -10.019 -0.350 29.140 1.00 90.44 212 LEU A N 1
ATOM 1525 C CA . LEU A 1 212 ? -8.965 -1.138 28.507 1.00 90.44 212 LEU A CA 1
ATOM 1526 C C . LEU A 1 212 ? -9.056 -1.081 26.973 1.00 90.44 212 LEU A C 1
ATOM 1528 O O . LEU A 1 212 ? -8.047 -0.798 26.328 1.00 90.44 212 LEU A O 1
ATOM 1532 N N . VAL A 1 213 ? -10.252 -1.257 26.389 1.00 91.44 213 VAL A N 1
ATOM 1533 C CA . VAL A 1 213 ? -10.460 -1.104 24.934 1.00 91.44 213 VAL A CA 1
ATOM 1534 C C . VAL A 1 213 ? -10.016 0.284 24.488 1.00 91.44 213 VAL A C 1
ATOM 1536 O O . VAL A 1 213 ? -9.199 0.402 23.581 1.00 91.44 213 VAL A O 1
ATOM 1539 N N . GLN A 1 214 ? -10.490 1.329 25.165 1.00 91.19 214 GLN A N 1
ATOM 1540 C CA . GLN A 1 214 ? -10.170 2.712 24.830 1.00 91.19 214 GLN A CA 1
ATOM 1541 C C . GLN A 1 214 ? -8.665 3.001 24.915 1.00 91.19 214 GLN A C 1
ATOM 1543 O O . GLN A 1 214 ? -8.128 3.719 24.075 1.00 91.19 214 GLN A O 1
ATOM 1548 N N . THR A 1 215 ? -7.969 2.434 25.901 1.00 89.00 215 THR A N 1
ATOM 1549 C CA . THR A 1 215 ? -6.515 2.591 26.049 1.00 89.00 215 THR A CA 1
ATOM 1550 C C . THR A 1 215 ? -5.769 1.966 24.868 1.00 89.00 215 THR A C 1
ATOM 1552 O O . THR A 1 215 ? -4.904 2.613 24.277 1.00 89.00 215 THR A O 1
ATOM 1555 N N . LEU A 1 216 ? -6.134 0.740 24.481 1.00 87.62 216 LEU A N 1
ATOM 1556 C CA . LEU A 1 216 ? -5.510 0.037 23.355 1.00 87.62 216 LEU A CA 1
ATOM 1557 C C . LEU A 1 216 ? -5.840 0.690 22.009 1.00 87.62 216 LEU A C 1
ATOM 1559 O O . LEU A 1 216 ? -4.979 0.795 21.136 1.00 87.62 216 LEU A O 1
ATOM 1563 N N . GLU A 1 217 ? -7.074 1.165 21.852 1.00 90.12 217 GLU A N 1
ATOM 1564 C CA . GLU A 1 217 ? -7.500 1.962 20.708 1.00 90.12 217 GLU A CA 1
ATOM 1565 C C . GLU A 1 217 ? -6.676 3.250 20.599 1.00 90.12 217 GLU A C 1
ATOM 1567 O O . GLU A 1 217 ? -6.058 3.502 19.568 1.00 90.12 217 GLU A O 1
ATOM 1572 N N . ASN A 1 218 ? -6.587 4.048 21.663 1.00 87.12 218 ASN A N 1
ATOM 1573 C CA . ASN A 1 218 ? -5.850 5.314 21.641 1.00 87.12 218 ASN A CA 1
ATOM 1574 C C . ASN A 1 218 ? -4.367 5.136 21.284 1.00 87.12 218 ASN A C 1
ATOM 1576 O O . ASN A 1 218 ? -3.807 5.989 20.599 1.00 87.12 218 ASN A O 1
ATOM 1580 N N . ALA A 1 219 ? -3.753 4.021 21.686 1.00 82.38 219 ALA A N 1
ATOM 1581 C CA . ALA A 1 219 ? -2.366 3.709 21.353 1.00 82.38 219 ALA A CA 1
ATOM 1582 C C . ALA A 1 219 ? -2.132 3.417 19.856 1.00 82.38 219 ALA A C 1
ATOM 1584 O O . ALA A 1 219 ? -1.008 3.555 19.385 1.00 82.38 219 ALA A O 1
ATOM 1585 N N . ARG A 1 220 ? -3.164 3.003 19.105 1.00 82.81 220 ARG A N 1
ATOM 1586 C CA . ARG A 1 220 ? -3.043 2.557 17.699 1.00 82.81 220 ARG A CA 1
ATOM 1587 C C . ARG A 1 220 ? -3.824 3.411 16.697 1.00 82.81 220 ARG A C 1
ATOM 1589 O O . ARG A 1 220 ? -3.626 3.291 15.495 1.00 82.81 220 ARG A O 1
ATOM 1596 N N . LEU A 1 221 ? -4.742 4.252 17.166 1.00 88.94 221 LEU A N 1
ATOM 1597 C CA . LEU A 1 221 ? -5.623 5.063 16.317 1.00 88.94 221 LEU A CA 1
ATOM 1598 C C . LEU A 1 221 ? -5.076 6.460 16.018 1.00 88.94 221 LEU A C 1
ATOM 1600 O O . LEU A 1 221 ? -5.692 7.205 15.248 1.00 88.94 221 LEU A O 1
ATOM 1604 N N . ALA A 1 222 ? -3.936 6.829 16.607 1.00 89.25 222 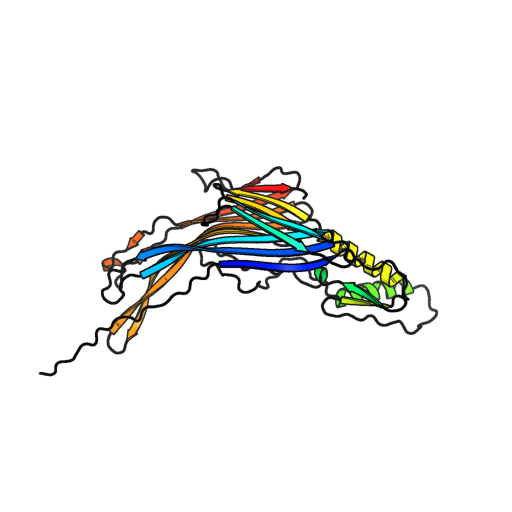ALA A N 1
ATOM 1605 C CA . ALA A 1 222 ? -3.240 8.056 16.256 1.00 89.25 222 ALA A CA 1
ATOM 1606 C C . ALA A 1 222 ? -2.972 8.055 14.745 1.00 89.25 222 ALA A C 1
ATOM 1608 O O . ALA A 1 222 ? -2.248 7.207 14.231 1.00 89.25 222 ALA A O 1
ATOM 1609 N N . THR A 1 223 ? -3.623 8.978 14.039 1.00 91.50 223 THR A N 1
ATOM 1610 C CA . THR A 1 223 ? -3.534 9.105 12.583 1.00 91.50 223 THR A CA 1
ATOM 1611 C C . THR A 1 223 ? -2.673 10.310 12.248 1.00 91.50 223 THR A C 1
ATOM 1613 O O . THR A 1 223 ? -2.714 11.323 12.948 1.00 91.50 223 THR A O 1
ATOM 1616 N N . ALA A 1 224 ? -1.898 10.189 11.184 1.00 93.44 224 ALA A N 1
ATOM 1617 C CA . ALA A 1 224 ? -1.100 11.243 10.589 1.00 93.44 224 ALA A CA 1
ATOM 1618 C C . ALA A 1 224 ? -1.288 11.229 9.070 1.00 93.44 224 ALA A C 1
ATOM 1620 O O . ALA A 1 224 ? -1.793 10.257 8.503 1.00 93.44 224 ALA A O 1
ATOM 1621 N N . ARG A 1 225 ? -0.892 12.315 8.415 1.00 95.50 225 ARG A N 1
ATOM 1622 C CA . ARG A 1 225 ? -0.895 12.447 6.964 1.00 95.50 225 ARG A CA 1
ATOM 1623 C C . ARG A 1 225 ? 0.532 12.376 6.445 1.00 95.50 225 ARG A C 1
ATOM 1625 O O . ARG A 1 225 ? 1.416 13.067 6.954 1.00 95.50 225 ARG A O 1
ATOM 1632 N N . VAL A 1 226 ? 0.734 11.538 5.436 1.00 96.56 226 VAL A N 1
ATOM 1633 C CA . VAL A 1 226 ? 1.993 11.436 4.703 1.00 96.56 226 VAL A CA 1
ATOM 1634 C C . VAL A 1 226 ? 1.836 12.130 3.362 1.00 96.56 226 VAL A C 1
ATOM 1636 O O . VAL A 1 226 ? 0.849 11.914 2.659 1.00 96.56 226 VAL A O 1
ATOM 1639 N N . GLU A 1 227 ? 2.835 12.934 3.019 1.00 96.94 227 GLU A N 1
ATOM 1640 C CA . GLU A 1 227 ? 2.990 13.561 1.710 1.00 96.94 227 GLU A CA 1
ATOM 1641 C C . GLU A 1 227 ? 4.313 13.080 1.101 1.00 96.94 227 GLU A C 1
ATOM 1643 O O . GLU A 1 227 ? 5.365 13.200 1.726 1.00 96.94 227 GLU A O 1
ATOM 1648 N N . LEU A 1 228 ? 4.276 12.522 -0.106 1.00 96.75 228 LEU A N 1
ATOM 1649 C CA . LEU A 1 228 ? 5.451 12.057 -0.845 1.00 96.75 228 LEU A CA 1
ATOM 1650 C C . LEU A 1 228 ? 5.571 12.828 -2.154 1.00 96.75 228 LEU A C 1
ATOM 1652 O O . LEU A 1 228 ? 4.564 13.053 -2.824 1.00 96.75 228 LEU A O 1
ATOM 1656 N N . ALA A 1 229 ? 6.796 13.177 -2.545 1.00 96.75 229 ALA A N 1
ATOM 1657 C CA . ALA A 1 229 ? 7.084 13.766 -3.848 1.00 96.75 229 ALA A CA 1
ATOM 1658 C C . ALA A 1 229 ? 8.420 13.267 -4.416 1.00 96.75 229 ALA A C 1
ATOM 1660 O O . ALA A 1 229 ? 9.449 13.353 -3.745 1.00 96.75 229 ALA A O 1
ATOM 1661 N N . HIS A 1 230 ? 8.416 12.783 -5.659 1.00 95.31 230 HIS A N 1
ATOM 1662 C CA . HIS A 1 230 ? 9.612 12.337 -6.376 1.00 95.31 230 HIS A CA 1
ATOM 1663 C C . HIS A 1 230 ? 9.409 12.443 -7.891 1.00 95.31 230 HIS A C 1
ATOM 1665 O O . HIS A 1 230 ? 8.451 11.890 -8.414 1.00 95.31 230 HIS A O 1
ATOM 1671 N N . GLU A 1 231 ? 10.295 13.148 -8.601 1.00 91.81 231 GLU A N 1
ATOM 1672 C CA . GLU A 1 231 ? 10.285 13.241 -10.078 1.00 91.81 231 GLU A CA 1
ATOM 1673 C C . GLU A 1 231 ? 8.914 13.562 -10.709 1.00 91.81 231 GLU A C 1
ATOM 1675 O O . GLU A 1 231 ? 8.522 13.016 -11.738 1.00 91.81 231 GLU A O 1
ATOM 1680 N N . GLY A 1 232 ? 8.156 14.462 -10.078 1.00 92.00 232 GLY A N 1
ATOM 1681 C CA . GLY A 1 232 ? 6.816 14.850 -10.527 1.00 92.00 232 GLY A CA 1
ATOM 1682 C C . GLY A 1 232 ? 5.692 13.916 -10.070 1.00 92.00 232 GLY A C 1
ATOM 1683 O O . GLY A 1 232 ? 4.534 14.323 -10.120 1.00 92.00 232 GLY A O 1
ATOM 1684 N N . PHE A 1 233 ? 6.006 12.724 -9.557 1.00 96.81 233 PHE A N 1
ATOM 1685 C CA . PHE A 1 233 ? 5.045 11.905 -8.827 1.00 96.81 233 PHE A CA 1
ATOM 1686 C C . PHE A 1 233 ? 4.799 12.492 -7.435 1.00 96.81 233 PHE A C 1
ATOM 1688 O O . PHE A 1 233 ? 5.736 12.898 -6.744 1.00 96.81 233 PHE A O 1
ATOM 1695 N N . THR A 1 234 ? 3.538 12.508 -7.012 1.00 98.06 234 THR A N 1
ATOM 1696 C CA . THR A 1 234 ? 3.123 12.917 -5.668 1.00 98.06 234 THR A CA 1
ATOM 1697 C C . THR A 1 234 ? 2.113 11.936 -5.092 1.00 98.06 234 THR A C 1
ATOM 1699 O O . THR A 1 234 ? 1.311 11.367 -5.832 1.00 98.06 234 THR A O 1
ATOM 1702 N N . ALA A 1 235 ? 2.123 11.742 -3.775 1.00 98.12 235 ALA A N 1
ATOM 1703 C CA . ALA A 1 235 ? 1.120 10.943 -3.077 1.00 98.12 235 ALA A CA 1
ATOM 1704 C C . ALA A 1 235 ? 0.784 11.546 -1.712 1.00 98.12 235 ALA A C 1
ATOM 1706 O O . ALA A 1 235 ? 1.667 12.017 -1.004 1.00 98.12 235 ALA A O 1
ATOM 1707 N N . SER A 1 236 ? -0.494 11.496 -1.349 1.00 98.00 236 SER A N 1
ATOM 1708 C CA . SER A 1 236 ? -1.042 12.065 -0.120 1.00 98.00 236 SER A CA 1
ATOM 1709 C C . SER A 1 236 ? -2.050 11.096 0.484 1.00 98.00 236 SER A C 1
ATOM 1711 O O . SER A 1 236 ? -3.080 10.804 -0.134 1.00 98.00 236 SER A O 1
ATOM 1713 N N . PHE A 1 237 ? -1.763 10.564 1.670 1.00 98.00 237 PHE A N 1
ATOM 1714 C CA . PHE A 1 237 ? -2.595 9.530 2.289 1.00 98.00 237 PHE A CA 1
ATOM 1715 C C . PHE A 1 237 ? -2.441 9.491 3.815 1.00 98.00 237 PHE A C 1
ATOM 1717 O O . PHE A 1 237 ? -1.420 9.921 4.358 1.00 98.00 237 PHE A O 1
ATOM 1724 N N . PRO A 1 238 ? -3.465 8.998 4.528 1.00 96.94 238 PRO A N 1
ATOM 1725 C CA . PRO A 1 238 ? -3.407 8.832 5.968 1.00 96.94 238 PRO A CA 1
ATOM 1726 C C . PRO A 1 238 ? -2.661 7.548 6.350 1.00 96.94 238 PRO A C 1
ATOM 1728 O O . PRO A 1 238 ? -2.710 6.540 5.633 1.00 96.94 238 PRO A O 1
ATOM 1731 N N . VAL A 1 239 ? -2.015 7.590 7.514 1.00 94.38 239 VAL A N 1
ATOM 1732 C CA . VAL A 1 239 ? -1.390 6.439 8.177 1.00 94.38 239 VAL A CA 1
ATOM 1733 C C . VAL A 1 239 ? -1.746 6.432 9.665 1.00 94.38 239 VAL A C 1
ATOM 1735 O O . VAL A 1 239 ? -1.656 7.466 10.330 1.00 94.38 239 VAL A O 1
ATOM 1738 N N . CYS A 1 240 ? -2.140 5.279 10.208 1.00 92.50 240 CYS A N 1
ATOM 1739 C CA . CYS A 1 240 ? -2.255 5.079 11.653 1.00 92.50 240 CYS A CA 1
ATOM 1740 C C . CYS A 1 240 ? -0.956 4.525 12.241 1.00 92.50 240 CYS A C 1
ATOM 1742 O O . CYS A 1 240 ? -0.214 3.793 11.584 1.00 92.50 240 CYS A O 1
ATOM 1744 N N . GLU A 1 241 ? -0.714 4.823 13.514 1.00 88.88 241 GLU A N 1
ATOM 1745 C CA . GLU A 1 241 ? 0.419 4.264 14.244 1.00 88.88 241 GLU A CA 1
ATOM 1746 C C . GLU A 1 241 ? 0.324 2.733 14.400 1.00 88.88 241 GLU A C 1
ATOM 1748 O O . GLU A 1 241 ? -0.737 2.158 14.651 1.00 88.88 241 GLU A O 1
ATOM 1753 N N . GLY A 1 242 ? 1.462 2.056 14.240 1.00 84.25 242 GLY A N 1
ATOM 1754 C CA . GLY A 1 242 ? 1.584 0.601 14.314 1.00 84.25 242 GLY A CA 1
ATOM 1755 C C . GLY A 1 242 ? 1.067 -0.154 13.084 1.00 84.25 242 GLY A C 1
ATOM 1756 O O . GLY A 1 242 ? 0.975 -1.381 13.142 1.00 84.25 242 GLY A O 1
ATOM 1757 N N . LEU A 1 243 ? 0.720 0.541 11.994 1.00 87.06 243 LEU A N 1
ATOM 1758 C CA . LEU A 1 243 ? 0.313 -0.064 10.724 1.00 87.06 243 LEU A CA 1
ATOM 1759 C C . LEU A 1 243 ? 1.303 0.281 9.610 1.00 87.06 243 LEU A C 1
ATOM 1761 O O . LEU A 1 243 ? 1.706 1.434 9.460 1.00 87.06 243 LEU A O 1
ATOM 1765 N N . ASN A 1 244 ? 1.650 -0.728 8.809 1.00 88.50 244 ASN A N 1
ATOM 1766 C CA . ASN A 1 244 ? 2.469 -0.536 7.619 1.00 88.50 244 ASN A CA 1
ATOM 1767 C C . ASN A 1 244 ? 1.671 0.223 6.552 1.00 88.50 244 ASN A C 1
ATOM 1769 O O . ASN A 1 244 ? 0.502 -0.081 6.291 1.00 88.50 244 ASN A O 1
ATOM 1773 N N . ALA A 1 245 ? 2.332 1.184 5.922 1.00 92.94 245 ALA A N 1
ATOM 1774 C CA . ALA A 1 245 ? 1.865 1.880 4.737 1.00 92.94 245 ALA A CA 1
ATOM 1775 C C . ALA A 1 245 ? 2.919 1.733 3.633 1.00 92.94 245 ALA A C 1
ATOM 1777 O O . ALA A 1 245 ? 4.095 1.493 3.911 1.00 92.94 245 ALA A O 1
ATOM 1778 N N . ARG A 1 246 ? 2.501 1.863 2.376 1.00 95.12 246 ARG A N 1
ATOM 1779 C CA . ARG A 1 246 ? 3.390 1.715 1.221 1.00 95.12 246 ARG A CA 1
ATOM 1780 C C . ARG A 1 246 ? 2.934 2.605 0.091 1.00 95.12 246 ARG A C 1
ATOM 1782 O O . ARG A 1 246 ? 1.733 2.721 -0.141 1.00 95.12 246 ARG A O 1
ATOM 1789 N N . VAL A 1 247 ? 3.892 3.131 -0.657 1.00 96.75 247 VAL A N 1
ATOM 1790 C CA . VAL A 1 247 ? 3.670 3.616 -2.016 1.00 96.75 247 VAL A CA 1
ATOM 1791 C C . VAL A 1 247 ? 4.603 2.894 -2.967 1.00 96.75 247 VAL A C 1
ATOM 1793 O O . VAL A 1 247 ? 5.806 2.882 -2.749 1.00 96.75 247 VAL A O 1
ATOM 1796 N N . LEU A 1 248 ? 4.043 2.314 -4.020 1.00 95.75 248 LEU A N 1
ATOM 1797 C CA . LEU A 1 248 ? 4.768 1.710 -5.129 1.00 95.75 248 LEU A CA 1
ATOM 1798 C C . LEU A 1 248 ? 4.296 2.389 -6.414 1.00 95.75 248 LEU A C 1
ATOM 1800 O O . LEU A 1 248 ? 3.094 2.510 -6.637 1.00 95.75 248 LEU A O 1
ATOM 1804 N N . THR A 1 249 ? 5.213 2.837 -7.261 1.00 96.19 249 THR A N 1
ATOM 1805 C CA . THR A 1 249 ? 4.878 3.436 -8.559 1.00 96.19 249 THR A CA 1
ATOM 1806 C C . THR A 1 249 ? 5.961 3.122 -9.575 1.00 96.19 249 THR A C 1
ATOM 1808 O O . THR A 1 249 ? 7.148 3.248 -9.282 1.00 96.19 249 THR A O 1
ATOM 1811 N N . GLY A 1 250 ? 5.585 2.685 -10.772 1.00 95.19 250 GLY A N 1
ATOM 1812 C CA . GLY A 1 250 ? 6.571 2.311 -11.779 1.00 95.19 250 GLY A CA 1
ATOM 1813 C C . GLY A 1 250 ? 5.989 1.582 -12.973 1.00 95.19 250 GLY A C 1
ATOM 1814 O O . GLY A 1 250 ? 4.784 1.617 -13.223 1.00 95.19 250 GLY A O 1
ATOM 1815 N N . VAL A 1 251 ? 6.875 0.950 -13.736 1.00 94.06 251 VAL A N 1
ATOM 1816 C CA . VAL A 1 251 ? 6.540 0.206 -14.947 1.00 94.06 251 VAL A CA 1
ATOM 1817 C C . VAL A 1 251 ? 7.229 -1.148 -14.900 1.00 94.06 251 VAL A C 1
ATOM 1819 O O . VAL A 1 251 ? 8.448 -1.231 -14.793 1.00 94.06 251 VAL A O 1
ATOM 1822 N N . GLU A 1 252 ? 6.435 -2.202 -15.013 1.00 92.38 252 GLU A N 1
ATOM 1823 C CA . GLU A 1 252 ? 6.905 -3.560 -15.250 1.00 92.38 252 GLU A CA 1
ATOM 1824 C C . GLU A 1 252 ? 7.116 -3.755 -16.754 1.00 92.38 252 GLU A C 1
ATOM 1826 O O . GLU A 1 252 ? 6.247 -3.417 -17.567 1.00 92.38 252 GLU A O 1
ATOM 1831 N N . ARG A 1 253 ? 8.287 -4.263 -17.136 1.00 90.69 253 ARG A N 1
ATOM 1832 C CA . ARG A 1 253 ? 8.670 -4.513 -18.524 1.00 90.69 253 ARG A CA 1
ATOM 1833 C C . ARG A 1 253 ? 9.200 -5.934 -18.689 1.00 90.69 253 ARG A C 1
ATOM 1835 O O . ARG A 1 253 ? 9.976 -6.390 -17.851 1.00 90.69 253 ARG A O 1
ATOM 1842 N N . PRO A 1 254 ? 8.810 -6.614 -19.770 1.00 89.38 254 PRO A N 1
ATOM 1843 C CA . PRO A 1 254 ? 9.358 -7.908 -20.122 1.00 89.38 254 PRO A CA 1
ATOM 1844 C C . PRO A 1 254 ? 10.636 -7.778 -20.946 1.00 89.38 254 PRO A C 1
ATOM 1846 O O . PRO A 1 254 ? 10.732 -6.915 -21.821 1.00 89.38 254 PRO A O 1
ATOM 1849 N N . TYR A 1 255 ? 11.577 -8.682 -20.703 1.00 89.69 255 TYR A N 1
ATOM 1850 C CA . TYR A 1 255 ? 12.823 -8.799 -21.450 1.00 89.69 255 TYR A CA 1
ATOM 1851 C C . TYR A 1 255 ? 13.125 -10.264 -21.729 1.00 89.69 255 TYR A C 1
ATOM 1853 O O . TYR A 1 255 ? 13.006 -11.098 -20.834 1.00 89.69 255 TYR A O 1
ATOM 1861 N N . LEU A 1 256 ? 13.533 -10.591 -22.955 1.00 90.69 256 LEU A N 1
ATOM 1862 C CA . LEU A 1 256 ? 13.939 -11.954 -23.290 1.00 90.69 256 LEU A CA 1
ATOM 1863 C C . LEU A 1 256 ? 15.384 -12.192 -22.843 1.00 90.69 256 LEU A C 1
ATOM 1865 O O . LEU A 1 256 ? 16.315 -11.925 -23.601 1.00 90.69 256 LEU A O 1
ATOM 1869 N N . SER A 1 257 ? 15.570 -12.633 -21.600 1.00 89.62 257 SER A N 1
ATOM 1870 C CA . SER A 1 257 ? 16.893 -12.776 -20.982 1.00 89.62 257 SER A CA 1
ATOM 1871 C C . SER A 1 257 ? 17.473 -14.185 -21.077 1.00 89.62 257 SER A C 1
ATOM 1873 O O . SER A 1 257 ? 18.694 -14.316 -21.000 1.00 89.62 257 SER A O 1
ATOM 1875 N N . ASP A 1 258 ? 16.647 -15.212 -21.308 1.00 89.75 258 ASP A N 1
ATOM 1876 C CA . ASP A 1 258 ? 17.121 -16.589 -21.463 1.00 89.75 258 ASP A CA 1
ATOM 1877 C C . ASP A 1 258 ? 16.231 -17.442 -22.394 1.00 89.75 258 ASP A C 1
ATOM 1879 O O . ASP A 1 258 ? 15.133 -17.046 -22.801 1.00 89.75 258 ASP A O 1
ATOM 1883 N N . TYR A 1 259 ? 16.719 -18.637 -22.728 1.00 87.44 259 TYR A N 1
ATOM 1884 C CA . TYR A 1 259 ? 15.972 -19.701 -23.389 1.00 87.44 259 TYR A CA 1
ATOM 1885 C C . TYR A 1 259 ? 16.098 -21.000 -22.601 1.00 87.44 259 TYR A C 1
ATOM 1887 O O . TYR A 1 259 ? 17.190 -21.472 -22.292 1.00 87.44 259 TYR A O 1
ATOM 1895 N N . ARG A 1 260 ? 14.969 -21.669 -22.394 1.00 85.50 260 ARG A N 1
ATOM 1896 C CA . ARG A 1 260 ? 14.959 -23.080 -22.009 1.00 85.50 260 ARG A CA 1
ATOM 1897 C C . ARG A 1 260 ? 15.061 -23.932 -23.266 1.00 85.50 260 ARG A C 1
ATOM 1899 O O . ARG A 1 260 ? 14.595 -23.536 -24.330 1.00 85.50 260 ARG A O 1
ATOM 1906 N N . SER A 1 261 ? 15.668 -25.107 -23.162 1.00 80.19 261 SER A N 1
ATOM 1907 C CA . SER A 1 261 ? 15.639 -26.070 -24.259 1.00 80.19 261 SER A CA 1
ATOM 1908 C C . SER A 1 261 ? 14.537 -27.088 -24.017 1.00 80.19 261 SER A C 1
ATOM 1910 O O . SER A 1 261 ? 14.552 -27.800 -23.012 1.00 80.19 261 SER A O 1
ATOM 1912 N N . GLU A 1 262 ? 13.588 -27.155 -24.944 1.00 78.12 262 GLU A N 1
ATOM 1913 C CA . GLU A 1 262 ? 12.556 -28.181 -24.956 1.00 78.12 262 GLU A CA 1
ATOM 1914 C C . GLU A 1 262 ? 12.941 -29.290 -25.941 1.00 78.12 262 GLU A C 1
ATOM 1916 O O . GLU A 1 262 ? 13.305 -29.043 -27.095 1.00 78.12 262 GLU A O 1
ATOM 1921 N N . LEU A 1 263 ? 12.888 -30.534 -25.462 1.00 72.12 263 LEU A N 1
ATOM 1922 C CA . LEU A 1 263 ? 13.146 -31.726 -26.263 1.00 72.12 263 LEU A CA 1
ATOM 1923 C C . LEU A 1 263 ? 11.845 -32.165 -26.936 1.00 72.12 263 LEU A C 1
ATOM 1925 O O . LEU A 1 263 ? 10.968 -32.738 -26.288 1.00 72.12 263 LEU A O 1
ATOM 1929 N N . ALA A 1 264 ? 11.741 -31.935 -28.242 1.00 68.12 264 ALA A N 1
ATOM 1930 C CA . ALA A 1 264 ? 10.741 -32.581 -29.082 1.00 68.12 264 ALA A CA 1
ATOM 1931 C C . ALA A 1 264 ? 11.304 -33.914 -29.626 1.00 68.12 264 ALA A C 1
ATOM 1933 O O . ALA A 1 264 ? 12.525 -34.079 -29.686 1.00 68.12 264 ALA A O 1
ATOM 1934 N N . PRO A 1 265 ? 10.461 -34.874 -30.065 1.00 60.09 265 PRO A N 1
ATOM 1935 C CA . PRO A 1 265 ? 10.898 -36.228 -30.434 1.00 60.09 265 PRO A CA 1
ATOM 1936 C C . PRO A 1 265 ? 12.012 -36.324 -31.494 1.00 60.09 265 PRO A C 1
ATOM 1938 O O . PRO A 1 265 ? 12.612 -37.388 -31.626 1.00 60.09 265 PRO A O 1
ATOM 1941 N N . GLN A 1 266 ? 12.288 -35.253 -32.253 1.00 67.06 266 GLN A N 1
ATOM 1942 C CA . GLN A 1 266 ? 13.325 -35.223 -33.296 1.00 67.06 266 GLN A CA 1
ATOM 1943 C C . GLN A 1 266 ? 14.145 -33.915 -33.372 1.00 67.06 266 GLN A C 1
ATOM 1945 O O . GLN A 1 266 ? 15.042 -33.833 -34.204 1.00 67.06 266 GLN A O 1
ATOM 1950 N N . THR A 1 267 ? 13.883 -32.911 -32.519 1.00 69.94 267 THR A N 1
ATOM 1951 C CA . THR A 1 267 ? 14.545 -31.589 -32.573 1.00 69.94 267 THR A CA 1
ATOM 1952 C C . THR A 1 267 ? 14.611 -30.939 -31.189 1.00 69.94 267 THR A C 1
ATOM 1954 O O . THR A 1 267 ? 13.742 -31.153 -30.345 1.00 69.94 267 THR A O 1
ATOM 1957 N N . TRP A 1 268 ? 15.645 -30.125 -30.970 1.00 69.69 268 TRP A N 1
ATOM 1958 C CA . TRP A 1 268 ? 15.764 -29.236 -29.815 1.00 69.69 268 TRP A CA 1
ATOM 1959 C C . TRP A 1 268 ? 15.105 -27.906 -30.174 1.00 69.69 268 TRP A C 1
ATOM 1961 O O . TRP A 1 268 ? 15.518 -27.272 -31.144 1.00 69.69 268 TRP A O 1
ATOM 1971 N N . MET A 1 269 ? 14.091 -27.491 -29.418 1.00 78.31 269 MET A N 1
ATOM 1972 C CA . MET A 1 269 ? 13.390 -26.230 -29.654 1.00 78.31 269 MET A CA 1
ATOM 1973 C C . MET A 1 269 ? 13.767 -25.218 -28.567 1.00 78.31 269 MET A C 1
ATOM 1975 O O . MET A 1 269 ? 13.682 -25.545 -27.378 1.00 78.31 269 MET A O 1
ATOM 1979 N N . PRO A 1 270 ? 14.218 -24.006 -28.933 1.00 80.75 270 PRO A N 1
ATOM 1980 C CA . PRO A 1 270 ? 14.394 -22.944 -27.956 1.00 80.75 270 PRO A CA 1
ATOM 1981 C C . PRO A 1 270 ? 13.017 -22.508 -27.452 1.00 80.75 270 PRO A C 1
ATOM 1983 O O . PRO A 1 270 ? 12.122 -22.262 -28.248 1.00 80.75 270 PRO A O 1
ATOM 1986 N N . ALA A 1 271 ? 12.844 -22.402 -26.141 1.00 84.81 271 ALA A N 1
ATOM 1987 C CA . ALA A 1 271 ? 11.635 -21.911 -25.494 1.00 84.81 271 ALA A CA 1
ATOM 1988 C C . ALA A 1 271 ? 11.981 -20.604 -24.763 1.00 84.81 271 ALA A C 1
ATOM 1990 O O . ALA A 1 271 ? 12.719 -20.653 -23.774 1.00 84.81 271 ALA A O 1
ATOM 1991 N N . PRO A 1 272 ? 11.504 -19.439 -25.244 1.00 85.06 272 PRO A N 1
ATOM 1992 C CA . PRO A 1 272 ? 11.768 -18.144 -24.621 1.00 85.06 272 PRO A CA 1
ATOM 1993 C C . PRO A 1 272 ? 11.430 -18.137 -23.126 1.00 85.06 272 PRO A C 1
ATOM 1995 O O . PRO A 1 272 ? 10.338 -18.562 -22.740 1.00 85.06 272 PRO A O 1
ATOM 1998 N N . ASP A 1 273 ? 12.338 -17.620 -22.298 1.00 86.56 273 ASP A N 1
ATOM 1999 C CA . ASP A 1 273 ? 12.114 -17.404 -20.867 1.00 86.56 273 ASP A CA 1
ATOM 2000 C C . ASP A 1 273 ? 12.244 -15.904 -20.545 1.00 86.56 273 ASP A C 1
ATOM 2002 O O . ASP A 1 273 ? 13.348 -15.391 -20.344 1.00 86.56 273 ASP A O 1
ATOM 2006 N N . PRO A 1 274 ? 11.133 -15.145 -20.613 1.00 85.88 274 PRO A N 1
ATOM 2007 C CA . PRO A 1 274 ? 11.165 -13.709 -20.380 1.00 85.88 274 PRO A CA 1
ATOM 2008 C C . PRO A 1 274 ? 11.288 -13.379 -18.883 1.00 85.88 274 PRO A C 1
ATOM 2010 O O . PRO A 1 274 ? 10.477 -13.820 -18.066 1.00 85.88 274 PRO A O 1
ATOM 2013 N N . GLU A 1 275 ? 12.233 -12.510 -18.525 1.00 87.06 275 GLU A N 1
ATOM 2014 C CA . GLU A 1 275 ? 12.310 -11.882 -17.203 1.00 87.06 275 GLU A CA 1
ATOM 2015 C C . GLU A 1 275 ? 11.426 -10.627 -17.170 1.00 87.06 275 GLU A C 1
ATOM 2017 O O . GLU A 1 275 ? 11.488 -9.768 -18.053 1.00 87.06 275 GLU A O 1
ATOM 2022 N N . LEU A 1 276 ? 10.606 -10.501 -16.124 1.00 86.94 276 LEU A N 1
ATOM 2023 C CA . LEU A 1 276 ? 9.880 -9.269 -15.820 1.00 86.94 276 LEU A CA 1
ATOM 2024 C C . LEU A 1 276 ? 10.728 -8.408 -14.886 1.00 86.94 276 LEU A C 1
ATOM 2026 O O . LEU A 1 276 ? 11.027 -8.821 -13.764 1.00 86.94 276 LEU A O 1
ATOM 2030 N N . ALA A 1 277 ? 11.068 -7.203 -15.335 1.00 90.44 277 ALA A N 1
ATOM 2031 C CA . ALA A 1 277 ? 11.774 -6.220 -14.531 1.00 90.44 277 ALA A CA 1
ATOM 2032 C C . ALA A 1 277 ? 10.868 -5.030 -14.212 1.00 90.44 277 ALA A C 1
ATOM 2034 O O . ALA A 1 277 ? 10.198 -4.483 -15.090 1.00 90.44 277 ALA A O 1
ATOM 2035 N N . PHE A 1 278 ? 10.858 -4.618 -12.947 1.00 92.56 278 PHE A N 1
ATOM 2036 C CA . PHE A 1 278 ? 10.135 -3.433 -12.502 1.00 92.56 278 PHE A CA 1
ATOM 2037 C C . PHE A 1 278 ? 11.075 -2.235 -12.354 1.00 92.56 278 PHE A C 1
ATOM 2039 O O . PHE A 1 278 ? 12.008 -2.259 -11.550 1.00 92.56 278 PHE A O 1
ATOM 2046 N N . ASP A 1 279 ? 10.786 -1.169 -13.095 1.00 93.75 279 ASP A N 1
ATOM 2047 C CA . ASP A 1 279 ? 11.449 0.129 -12.987 1.00 93.75 279 ASP A CA 1
ATOM 2048 C C . ASP A 1 279 ? 10.531 1.107 -12.261 1.00 93.75 279 ASP A C 1
ATOM 2050 O O . ASP A 1 279 ? 9.492 1.525 -12.791 1.00 93.75 279 ASP A O 1
ATOM 2054 N N . GLY A 1 280 ? 10.904 1.509 -11.055 1.00 95.19 280 GLY A N 1
ATOM 2055 C CA . GLY A 1 280 ? 10.030 2.336 -10.245 1.00 95.19 280 GLY A CA 1
ATOM 2056 C C . GLY A 1 280 ? 10.587 2.681 -8.884 1.00 95.19 280 GLY A C 1
ATOM 2057 O O . GLY A 1 280 ? 11.772 2.532 -8.611 1.00 95.19 280 GLY A O 1
ATOM 2058 N N . LEU A 1 281 ? 9.688 3.172 -8.047 1.00 96.06 281 LEU A N 1
ATOM 2059 C CA . LEU A 1 281 ? 9.930 3.605 -6.686 1.00 96.06 281 LEU A CA 1
ATOM 2060 C C . LEU A 1 281 ? 9.020 2.808 -5.754 1.00 96.06 281 LEU A C 1
ATOM 2062 O O . LEU A 1 281 ? 7.812 2.743 -5.990 1.00 96.06 281 LEU A O 1
ATOM 2066 N N . GLU A 1 282 ? 9.588 2.292 -4.671 1.00 95.75 282 GLU A N 1
ATOM 2067 C CA . GLU A 1 282 ? 8.845 1.862 -3.492 1.00 95.75 282 GLU A CA 1
ATOM 2068 C C . GLU A 1 282 ? 9.266 2.692 -2.281 1.00 95.75 282 GLU A C 1
ATOM 2070 O O . GLU A 1 282 ? 10.447 2.982 -2.078 1.00 95.75 282 GLU A O 1
ATOM 2075 N N . VAL A 1 283 ? 8.284 3.051 -1.462 1.00 95.81 283 VAL A N 1
ATOM 2076 C CA . VAL A 1 283 ? 8.469 3.649 -0.145 1.00 95.81 283 VAL A CA 1
ATOM 2077 C C . VAL A 1 283 ? 7.610 2.875 0.841 1.00 95.81 283 VAL A C 1
ATOM 2079 O O . VAL A 1 283 ? 6.382 2.940 0.776 1.00 95.81 283 VAL A O 1
ATOM 2082 N N . GLU A 1 284 ? 8.248 2.167 1.762 1.00 94.69 284 GLU A N 1
ATOM 2083 C CA . GLU A 1 284 ? 7.601 1.526 2.901 1.00 94.69 284 GLU A CA 1
ATOM 2084 C C . GLU A 1 284 ? 7.680 2.439 4.122 1.00 94.69 284 GLU A C 1
ATOM 2086 O O . GLU A 1 284 ? 8.685 3.112 4.373 1.00 94.69 284 GLU A O 1
ATOM 2091 N N . LEU A 1 285 ? 6.589 2.484 4.880 1.00 93.69 285 LEU A N 1
ATOM 2092 C CA . LEU A 1 285 ? 6.379 3.449 5.946 1.00 93.69 285 LEU A CA 1
ATOM 2093 C C . LEU A 1 285 ? 5.779 2.772 7.175 1.00 93.69 285 LEU A C 1
ATOM 2095 O O . LEU A 1 285 ? 4.818 2.009 7.071 1.00 93.69 285 LEU A O 1
ATOM 2099 N N . LEU A 1 286 ? 6.287 3.130 8.351 1.00 92.25 286 LEU A N 1
ATOM 2100 C CA . LEU A 1 286 ? 5.729 2.712 9.632 1.00 92.25 286 LEU A CA 1
ATOM 2101 C C . LEU A 1 286 ? 5.693 3.899 10.594 1.00 92.25 286 LEU A C 1
ATOM 2103 O O . LEU A 1 286 ? 6.734 4.407 11.016 1.00 92.25 286 LEU A O 1
ATOM 2107 N N . ALA A 1 287 ? 4.486 4.338 10.949 1.00 90.69 287 ALA A N 1
ATOM 2108 C CA . ALA A 1 287 ? 4.287 5.369 11.959 1.00 90.69 287 ALA A CA 1
ATOM 2109 C C . ALA A 1 287 ? 4.263 4.736 13.357 1.00 90.69 287 ALA A C 1
ATOM 2111 O O . ALA A 1 287 ? 3.571 3.744 13.575 1.00 90.69 287 ALA A O 1
ATOM 2112 N N . PHE A 1 288 ? 4.995 5.296 14.315 1.00 88.94 288 PHE A N 1
ATOM 2113 C CA . PHE A 1 288 ? 4.963 4.857 15.709 1.00 88.94 288 PHE A CA 1
ATOM 2114 C C . PHE A 1 288 ? 5.484 5.948 16.647 1.00 88.94 288 PHE A C 1
ATOM 2116 O O . PHE A 1 288 ? 6.571 6.492 16.432 1.00 88.94 288 PHE A O 1
ATOM 2123 N N . GLY A 1 289 ? 4.732 6.248 17.711 1.00 85.69 289 GLY A N 1
ATOM 2124 C CA . GLY A 1 289 ? 5.174 7.149 18.775 1.00 85.69 289 GLY A CA 1
ATOM 2125 C C . GLY A 1 289 ? 5.466 8.563 18.273 1.00 85.69 289 GLY A C 1
ATOM 2126 O O . GLY A 1 289 ? 6.496 9.136 18.623 1.00 85.69 289 GLY A O 1
ATOM 2127 N N . GLY A 1 290 ? 4.614 9.101 17.393 1.00 87.56 290 GLY A N 1
ATOM 2128 C CA . GLY A 1 290 ? 4.810 10.429 16.804 1.00 87.56 290 GLY A CA 1
ATOM 2129 C C . GLY A 1 290 ? 5.969 10.542 15.802 1.00 87.56 290 GLY A C 1
ATOM 2130 O O . GLY A 1 290 ? 6.292 11.652 15.376 1.00 87.56 290 GLY A O 1
ATOM 2131 N N . ALA A 1 291 ? 6.574 9.425 15.400 1.00 91.69 291 ALA A N 1
ATOM 2132 C CA . ALA A 1 291 ? 7.597 9.367 14.364 1.00 91.69 291 ALA A CA 1
ATOM 2133 C C . ALA A 1 291 ? 7.165 8.472 13.194 1.00 91.69 291 ALA A C 1
ATOM 2135 O O . ALA A 1 291 ? 6.308 7.605 13.345 1.00 91.69 291 ALA A O 1
ATOM 2136 N N . LEU A 1 292 ? 7.792 8.672 12.040 1.00 92.94 292 LEU A N 1
ATOM 2137 C CA . LEU A 1 292 ? 7.641 7.890 10.822 1.00 92.94 292 LEU A CA 1
ATOM 2138 C C . LEU A 1 292 ? 8.994 7.269 10.471 1.00 92.94 292 LEU A C 1
ATOM 2140 O O . LEU A 1 292 ? 9.958 7.988 10.209 1.00 92.94 292 LEU A O 1
ATOM 2144 N N . SER A 1 293 ? 9.073 5.943 10.480 1.00 93.94 293 SER A N 1
ATOM 2145 C CA . SER A 1 293 ? 10.180 5.209 9.869 1.00 93.94 293 SER A CA 1
ATOM 2146 C C . SER A 1 293 ? 9.878 5.021 8.390 1.00 93.94 293 SER A C 1
ATOM 2148 O O . SER A 1 293 ? 8.755 4.658 8.043 1.00 93.94 293 SER A O 1
ATOM 2150 N N . CYS A 1 294 ? 10.866 5.258 7.535 1.00 93.62 294 CYS A N 1
ATOM 2151 C CA . CYS A 1 294 ? 10.738 5.070 6.098 1.00 93.62 294 CYS A CA 1
ATOM 2152 C C . CYS A 1 294 ? 11.949 4.331 5.530 1.00 93.62 294 CYS A C 1
ATOM 2154 O O . CYS A 1 294 ? 13.095 4.629 5.875 1.00 93.62 294 CYS A O 1
ATOM 2156 N N . THR A 1 295 ? 11.672 3.384 4.645 1.00 93.94 295 THR A N 1
ATOM 2157 C CA . THR A 1 295 ? 12.645 2.703 3.792 1.00 93.94 295 THR A CA 1
ATOM 2158 C C . THR A 1 295 ? 12.182 2.876 2.359 1.00 93.94 295 THR A C 1
ATOM 2160 O O . THR A 1 295 ? 11.002 2.721 2.056 1.00 93.94 295 THR A O 1
ATOM 2163 N N . ALA A 1 296 ? 13.093 3.254 1.475 1.00 94.81 296 ALA A N 1
ATOM 2164 C CA . ALA A 1 296 ? 12.773 3.485 0.081 1.00 94.81 296 ALA A CA 1
ATOM 2165 C C . ALA A 1 296 ? 13.802 2.816 -0.813 1.00 94.81 296 ALA A C 1
ATOM 2167 O O . ALA A 1 296 ? 14.999 2.801 -0.510 1.00 94.81 296 ALA A O 1
ATOM 2168 N N . TRP A 1 297 ? 13.339 2.321 -1.951 1.00 95.12 297 TRP A N 1
ATOM 2169 C CA . TRP A 1 297 ? 14.219 1.936 -3.036 1.00 95.12 297 TRP A CA 1
ATOM 2170 C C . TRP A 1 297 ? 13.686 2.433 -4.366 1.00 95.12 297 TRP A C 1
ATOM 2172 O O . TRP A 1 297 ? 12.481 2.558 -4.572 1.00 95.12 297 TRP A O 1
ATOM 2182 N N . LYS A 1 298 ? 14.610 2.710 -5.280 1.00 95.06 298 LYS A N 1
ATOM 2183 C CA . LYS A 1 298 ? 14.308 3.037 -6.665 1.00 95.06 298 LYS A CA 1
ATOM 2184 C C . LYS A 1 298 ? 15.145 2.166 -7.587 1.00 95.06 298 LYS A C 1
ATOM 2186 O O . LYS A 1 298 ? 16.349 2.032 -7.379 1.00 95.06 298 LYS A O 1
ATOM 2191 N N . SER A 1 299 ? 14.505 1.578 -8.587 1.00 94.75 299 SER A N 1
ATOM 2192 C CA . SER A 1 299 ? 15.147 0.781 -9.628 1.00 94.75 299 SER A CA 1
ATOM 2193 C C . SER A 1 299 ? 14.962 1.439 -10.988 1.00 94.75 299 SER A C 1
ATOM 2195 O O . SER A 1 299 ? 13.871 1.894 -11.336 1.00 94.75 299 SER A O 1
ATOM 2197 N N . GLU A 1 300 ? 16.034 1.463 -11.771 1.00 93.31 300 GLU A N 1
ATOM 2198 C CA . GLU A 1 300 ? 15.992 1.875 -13.171 1.00 93.31 300 GLU A CA 1
ATOM 2199 C C . GLU A 1 300 ? 16.820 0.923 -14.031 1.00 93.31 300 GLU A C 1
ATOM 2201 O O . GLU A 1 300 ? 17.989 0.646 -13.743 1.00 93.31 300 GLU A O 1
ATOM 2206 N N . SER A 1 301 ? 16.214 0.442 -15.110 1.00 91.00 301 SER A N 1
ATOM 2207 C CA . SER A 1 301 ? 16.876 -0.331 -16.152 1.00 91.00 301 SER A CA 1
ATOM 2208 C C . SER A 1 301 ? 17.427 0.598 -17.231 1.00 91.00 301 SER A C 1
ATOM 2210 O O . SER A 1 301 ? 16.722 1.461 -17.760 1.00 91.00 301 SER A O 1
ATOM 2212 N N . ASN A 1 302 ? 18.691 0.390 -17.597 1.00 88.19 302 ASN A N 1
ATOM 2213 C CA . ASN A 1 302 ? 19.258 0.972 -18.811 1.00 88.19 302 ASN A CA 1
ATOM 2214 C C . ASN A 1 302 ? 18.603 0.343 -20.054 1.00 88.19 302 ASN A C 1
ATOM 2216 O O . ASN A 1 302 ? 18.013 -0.739 -19.951 1.00 88.19 302 ASN A O 1
ATOM 2220 N N . PRO A 1 303 ? 18.727 0.967 -21.244 1.00 89.88 303 PRO A N 1
ATOM 2221 C CA . PRO A 1 303 ? 18.390 0.291 -22.491 1.00 89.88 303 PRO A CA 1
ATOM 2222 C C . PRO A 1 303 ? 19.066 -1.091 -22.539 1.00 89.88 303 PRO A C 1
ATOM 2224 O O . PRO A 1 303 ? 20.265 -1.169 -22.249 1.00 89.88 303 PRO A O 1
ATOM 2227 N N . PRO A 1 304 ? 18.317 -2.169 -22.835 1.00 91.56 304 PRO A N 1
ATOM 2228 C CA . PRO A 1 304 ? 18.871 -3.515 -22.817 1.00 91.56 304 PRO A CA 1
ATOM 2229 C C . PRO A 1 304 ? 19.973 -3.643 -23.869 1.00 91.56 304 PRO A C 1
ATOM 2231 O O . PRO A 1 304 ? 19.858 -3.115 -24.976 1.00 91.56 304 PRO A O 1
ATOM 2234 N N . GLU A 1 305 ? 21.038 -4.357 -23.521 1.00 93.50 305 GLU A N 1
ATOM 2235 C CA . GLU A 1 305 ? 22.082 -4.720 -24.474 1.00 93.50 305 GLU A CA 1
ATOM 2236 C C . GLU A 1 305 ? 21.638 -5.979 -25.219 1.00 93.50 305 GLU A C 1
ATOM 2238 O O . GLU A 1 305 ? 21.371 -7.012 -24.604 1.00 93.50 305 GLU A O 1
ATOM 2243 N N . GLU A 1 306 ? 21.529 -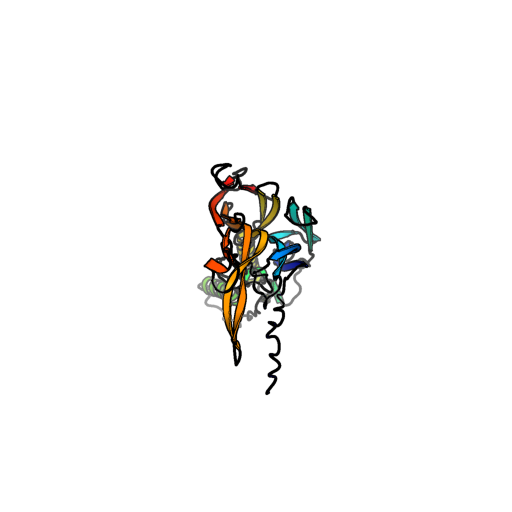5.894 -26.542 1.00 93.88 306 GLU A N 1
ATOM 2244 C CA . GLU A 1 306 ? 21.156 -7.046 -27.355 1.00 93.88 306 GLU A CA 1
ATOM 2245 C C . GLU A 1 306 ? 22.376 -7.921 -27.640 1.00 93.88 306 GLU A C 1
ATOM 2247 O O . GLU A 1 306 ? 23.353 -7.483 -28.251 1.00 93.88 306 GLU A O 1
ATOM 2252 N N . VAL A 1 307 ? 22.293 -9.186 -27.239 1.00 93.25 307 VAL A N 1
ATOM 2253 C CA . VAL A 1 307 ? 23.271 -10.207 -27.605 1.00 93.25 307 VAL A CA 1
ATOM 2254 C C . VAL A 1 307 ? 22.785 -10.876 -28.875 1.00 93.25 307 VAL A C 1
ATOM 2256 O O . VAL A 1 307 ? 21.693 -11.447 -28.924 1.00 93.25 307 VAL A O 1
ATOM 2259 N N . ALA A 1 308 ? 23.600 -10.798 -29.923 1.00 92.75 308 ALA A N 1
ATOM 2260 C CA . ALA A 1 308 ? 23.277 -11.411 -31.198 1.00 92.75 308 ALA A CA 1
ATOM 2261 C C . ALA A 1 308 ? 23.169 -12.938 -31.058 1.00 92.75 308 ALA A C 1
ATOM 2263 O O . ALA A 1 308 ? 23.911 -13.567 -30.304 1.00 92.75 308 ALA A O 1
ATOM 2264 N N . ARG A 1 309 ? 22.300 -13.559 -31.863 1.00 88.12 309 ARG A N 1
ATOM 2265 C CA . ARG A 1 309 ? 22.084 -15.014 -31.855 1.00 88.12 309 ARG A CA 1
ATOM 2266 C C . ARG A 1 309 ? 23.376 -15.823 -31.984 1.00 88.12 309 ARG A C 1
ATOM 2268 O O . ARG A 1 309 ? 23.526 -16.843 -31.324 1.00 88.12 309 ARG A O 1
ATOM 2275 N N . LYS A 1 310 ? 24.321 -15.362 -32.811 1.00 89.38 310 LYS A N 1
ATOM 2276 C CA . LYS A 1 310 ? 25.626 -16.021 -33.002 1.00 89.38 310 LYS A CA 1
ATOM 2277 C C . LYS A 1 310 ? 26.414 -16.190 -31.691 1.00 89.38 310 LYS A C 1
ATOM 2279 O O . LYS A 1 310 ? 27.204 -17.120 -31.589 1.00 89.38 310 LYS A O 1
ATOM 2284 N N . ASP A 1 311 ? 26.182 -15.306 -30.720 1.00 88.88 311 ASP A N 1
ATOM 2285 C CA . ASP A 1 311 ? 26.883 -15.260 -29.436 1.00 88.88 311 ASP A CA 1
ATOM 2286 C C . ASP A 1 311 ? 26.064 -15.945 -28.319 1.00 88.88 311 ASP A C 1
ATOM 2288 O O . ASP A 1 311 ? 26.639 -16.516 -27.397 1.00 88.88 311 ASP A O 1
ATOM 2292 N N . ALA A 1 312 ? 24.728 -15.958 -28.431 1.00 82.94 312 ALA A N 1
ATOM 2293 C CA . ALA A 1 312 ? 23.794 -16.586 -27.483 1.00 82.94 312 ALA A CA 1
ATOM 2294 C C . ALA A 1 312 ? 23.345 -18.021 -27.860 1.00 82.94 312 ALA A C 1
ATOM 2296 O O . ALA A 1 312 ? 22.629 -18.667 -27.099 1.00 82.94 312 ALA A O 1
ATOM 2297 N N . GLN A 1 313 ? 23.786 -18.538 -29.014 1.00 82.06 313 GLN A N 1
ATOM 2298 C CA . GLN A 1 313 ? 23.550 -19.884 -29.574 1.00 82.06 313 GLN A CA 1
ATOM 2299 C C . GLN A 1 313 ? 22.100 -20.201 -29.984 1.00 82.06 313 GLN A C 1
ATOM 2301 O O . GLN A 1 313 ? 21.875 -20.648 -31.110 1.00 82.06 313 GLN A O 1
ATOM 2306 N N . LEU A 1 314 ? 21.122 -19.973 -29.105 1.00 84.31 314 LEU A N 1
ATOM 2307 C CA . LEU A 1 314 ? 19.723 -20.367 -29.315 1.00 84.31 314 LEU A CA 1
ATOM 2308 C C . LEU A 1 314 ? 18.897 -19.291 -30.037 1.00 84.31 314 LEU A C 1
ATOM 2310 O O . LEU A 1 314 ? 18.196 -19.604 -30.995 1.00 84.31 314 LEU A O 1
ATOM 2314 N N . GLY A 1 315 ? 19.052 -18.029 -29.643 1.00 88.25 315 GLY A N 1
ATOM 2315 C CA . GLY A 1 315 ? 18.373 -16.866 -30.221 1.00 88.25 315 GLY A CA 1
ATOM 2316 C C . GLY A 1 315 ? 18.978 -15.569 -29.684 1.00 88.25 315 GLY A C 1
ATOM 2317 O O . GLY A 1 315 ? 19.885 -15.616 -28.855 1.00 88.25 315 GLY A O 1
ATOM 2318 N N . LYS A 1 316 ? 18.521 -14.402 -30.149 1.00 92.56 316 LYS A N 1
ATOM 2319 C CA . LYS A 1 316 ? 18.939 -13.115 -29.564 1.00 92.56 316 LYS A CA 1
ATOM 2320 C C . LYS A 1 316 ? 18.460 -12.998 -28.118 1.00 92.56 316 LYS A C 1
ATOM 2322 O O . LYS A 1 316 ? 17.371 -13.467 -27.797 1.00 92.56 316 LYS A O 1
ATOM 2327 N N . LEU A 1 317 ? 19.252 -12.342 -27.277 1.00 93.06 317 LEU A N 1
ATOM 2328 C CA . LEU A 1 317 ? 18.933 -12.096 -25.869 1.00 93.06 317 LEU A CA 1
ATOM 2329 C C . LEU A 1 317 ? 19.016 -10.610 -25.538 1.00 93.06 317 LEU A C 1
ATOM 2331 O O . LEU A 1 317 ? 19.726 -9.855 -26.200 1.00 93.06 317 LEU A O 1
ATOM 2335 N N . GLN A 1 318 ? 18.323 -10.213 -24.479 1.00 92.75 318 GLN A N 1
ATOM 2336 C CA . GLN A 1 318 ? 18.359 -8.880 -23.898 1.00 92.75 318 GLN A CA 1
ATOM 2337 C C . GLN A 1 318 ? 19.036 -8.952 -22.529 1.00 92.75 318 GLN A C 1
ATOM 2339 O O . GLN A 1 318 ? 18.456 -9.431 -21.555 1.00 92.75 318 GLN A O 1
ATOM 2344 N N . LEU A 1 319 ? 20.271 -8.457 -22.447 1.00 90.19 319 LEU A N 1
ATOM 2345 C CA . LEU A 1 319 ? 20.989 -8.336 -21.185 1.00 90.19 319 LEU A CA 1
ATOM 2346 C C . LEU A 1 319 ? 20.573 -7.055 -20.467 1.00 90.19 319 LEU A C 1
ATOM 2348 O O . LEU A 1 319 ? 20.772 -5.935 -20.946 1.00 90.19 319 LEU A O 1
ATOM 2352 N N . LEU A 1 320 ? 20.016 -7.242 -19.275 1.00 89.31 320 LEU A N 1
ATOM 2353 C CA . LEU A 1 320 ? 19.561 -6.165 -18.415 1.00 89.31 320 LEU A CA 1
ATOM 2354 C C . LEU A 1 320 ? 20.680 -5.654 -17.515 1.00 89.31 320 LEU A C 1
ATOM 2356 O O . LEU A 1 320 ? 21.270 -6.397 -16.732 1.00 89.31 320 LEU A O 1
ATOM 2360 N N . ARG A 1 321 ? 20.913 -4.340 -17.560 1.00 89.56 321 ARG A N 1
ATOM 2361 C CA . ARG A 1 321 ? 21.719 -3.629 -16.564 1.00 89.56 321 ARG A CA 1
ATOM 2362 C C . ARG A 1 321 ? 20.816 -2.695 -15.781 1.00 89.56 321 ARG A C 1
ATOM 2364 O O . ARG A 1 321 ? 20.194 -1.807 -16.362 1.00 89.56 321 ARG A O 1
ATOM 2371 N N . ARG A 1 322 ? 20.771 -2.899 -14.467 1.00 88.25 322 ARG A N 1
ATOM 2372 C CA . ARG A 1 322 ? 19.910 -2.161 -13.544 1.00 88.25 322 ARG A CA 1
ATOM 2373 C C . ARG A 1 322 ? 20.749 -1.370 -12.560 1.00 88.25 322 ARG A C 1
ATOM 2375 O O . ARG A 1 322 ? 21.777 -1.857 -12.090 1.00 88.25 322 ARG A O 1
ATOM 2382 N N . THR A 1 323 ? 20.260 -0.192 -12.215 1.00 92.19 323 THR A N 1
ATOM 2383 C CA . THR A 1 323 ? 20.759 0.576 -11.083 1.00 92.19 323 THR A CA 1
ATOM 2384 C C . THR A 1 323 ? 19.708 0.546 -9.987 1.00 92.19 323 THR A C 1
ATOM 2386 O O . THR A 1 323 ? 18.523 0.759 -10.244 1.00 92.19 323 THR A O 1
ATOM 2389 N N . LEU A 1 324 ? 20.151 0.241 -8.771 1.00 92.75 324 LEU A N 1
ATOM 2390 C CA . LEU A 1 324 ? 19.322 0.220 -7.577 1.00 92.75 324 LEU A CA 1
ATOM 2391 C C . LEU A 1 324 ? 19.851 1.266 -6.603 1.00 92.75 324 LEU A C 1
ATOM 2393 O O . LEU A 1 324 ? 21.029 1.250 -6.246 1.00 92.75 324 LEU A O 1
ATOM 2397 N N . TRP A 1 325 ? 18.961 2.132 -6.141 1.00 93.94 325 TRP A N 1
ATOM 2398 C CA . TRP A 1 325 ? 19.218 3.037 -5.033 1.00 93.94 325 TRP A CA 1
ATOM 2399 C C . TRP A 1 325 ? 18.337 2.645 -3.862 1.00 93.94 325 TRP A C 1
ATOM 2401 O O . TRP A 1 325 ? 17.156 2.362 -4.042 1.00 93.94 325 TRP A O 1
ATOM 2411 N N . THR A 1 326 ? 18.905 2.656 -2.664 1.00 93.00 326 THR A N 1
ATOM 2412 C CA . THR A 1 326 ? 18.199 2.378 -1.413 1.00 93.00 326 THR A CA 1
ATOM 2413 C C . THR A 1 326 ? 18.529 3.471 -0.418 1.00 93.00 326 THR A C 1
ATOM 2415 O O . THR A 1 326 ? 19.687 3.880 -0.328 1.00 93.00 326 THR A O 1
ATOM 2418 N N . ASP A 1 327 ? 17.543 3.916 0.342 1.00 94.00 327 ASP A N 1
ATOM 2419 C CA . ASP A 1 327 ? 17.746 4.882 1.413 1.00 94.00 327 ASP A CA 1
ATOM 2420 C C . ASP A 1 327 ? 16.735 4.646 2.537 1.00 94.00 327 ASP A C 1
ATOM 2422 O O . ASP A 1 327 ? 15.716 3.973 2.360 1.00 94.00 327 ASP A O 1
ATOM 2426 N N . ALA A 1 328 ? 17.024 5.185 3.712 1.00 93.00 328 ALA A N 1
ATOM 2427 C CA . ALA A 1 328 ? 16.156 5.092 4.868 1.00 93.00 328 ALA A CA 1
ATOM 2428 C C . ALA A 1 328 ? 16.263 6.354 5.718 1.00 93.00 328 ALA A C 1
ATOM 2430 O O . ALA A 1 328 ? 17.336 6.931 5.896 1.00 93.00 328 ALA A O 1
ATOM 2431 N N . ALA A 1 329 ? 15.148 6.757 6.315 1.00 92.06 329 ALA A N 1
ATOM 2432 C CA . ALA A 1 329 ? 15.161 7.806 7.317 1.00 92.06 329 ALA A CA 1
ATOM 2433 C C . ALA A 1 329 ? 14.104 7.587 8.389 1.00 92.06 329 ALA A C 1
ATOM 2435 O O . ALA A 1 329 ? 13.189 6.771 8.284 1.00 92.06 329 ALA A O 1
ATOM 2436 N N . ARG A 1 330 ? 14.237 8.387 9.438 1.00 92.56 330 ARG A N 1
ATOM 2437 C CA . ARG A 1 330 ? 13.224 8.557 10.462 1.00 92.56 330 ARG A CA 1
ATOM 2438 C C . ARG A 1 330 ? 12.866 10.033 10.533 1.00 92.56 330 ARG A C 1
ATOM 2440 O O . ARG A 1 330 ? 13.765 10.868 10.584 1.00 92.56 330 ARG A O 1
ATOM 2447 N N . LEU A 1 331 ? 11.573 10.325 10.529 1.00 93.06 331 LEU A N 1
ATOM 2448 C CA . LEU A 1 331 ? 11.020 11.668 10.647 1.00 93.06 331 LEU A CA 1
ATOM 2449 C C . LEU A 1 331 ? 10.147 11.756 11.895 1.00 93.06 331 LEU A C 1
ATOM 2451 O O . LEU A 1 331 ? 9.545 10.773 12.317 1.00 93.06 331 LEU A O 1
ATOM 2455 N N . THR A 1 332 ? 10.048 12.936 12.472 1.00 91.38 332 THR A N 1
ATOM 2456 C CA . THR A 1 332 ? 9.094 13.309 13.515 1.00 91.38 332 THR A CA 1
ATOM 2457 C C . THR A 1 332 ? 8.025 14.224 12.921 1.00 91.38 332 THR A C 1
ATOM 2459 O O . THR A 1 332 ? 8.172 14.715 11.805 1.00 91.38 332 THR A O 1
ATOM 2462 N N . ARG A 1 333 ? 6.937 14.488 13.653 1.00 84.88 333 ARG A N 1
ATOM 2463 C CA . ARG A 1 333 ? 5.888 15.423 13.192 1.00 84.88 333 ARG A CA 1
ATOM 2464 C C . ARG A 1 333 ? 6.347 16.883 13.093 1.00 84.88 333 ARG A C 1
ATOM 2466 O O . ARG A 1 333 ? 5.643 17.704 12.513 1.00 84.88 333 ARG A O 1
ATOM 2473 N N . GLU A 1 334 ? 7.485 17.220 13.694 1.00 85.56 334 GLU A N 1
ATOM 2474 C CA . GLU A 1 334 ? 8.072 18.563 13.626 1.00 85.56 334 GLU A CA 1
ATOM 2475 C C . GLU A 1 334 ? 8.933 18.743 12.369 1.00 85.56 334 GLU A C 1
ATOM 2477 O O . GLU A 1 334 ? 9.164 19.871 11.919 1.00 85.56 334 GLU A O 1
ATOM 2482 N N . ASP A 1 335 ? 9.358 17.635 11.757 1.00 84.50 335 ASP A N 1
ATOM 2483 C CA . ASP A 1 335 ? 10.119 17.652 10.521 1.00 84.50 335 ASP A CA 1
ATOM 2484 C C . ASP A 1 335 ? 9.197 18.044 9.361 1.00 84.50 335 ASP A C 1
ATOM 2486 O O . ASP A 1 335 ? 8.344 17.280 8.913 1.00 84.50 335 ASP A O 1
ATOM 2490 N N . ARG A 1 336 ? 9.396 19.255 8.824 1.00 77.50 336 ARG A N 1
ATOM 2491 C CA . ARG A 1 336 ? 8.637 19.761 7.660 1.00 77.50 336 ARG A CA 1
ATOM 2492 C C . ARG A 1 336 ? 8.837 18.929 6.392 1.00 77.50 336 ARG A C 1
ATOM 2494 O O . ARG A 1 336 ? 8.073 19.067 5.442 1.00 77.50 336 ARG A O 1
ATOM 2501 N N . GLY A 1 337 ? 9.871 18.098 6.378 1.00 82.94 337 GLY A N 1
ATOM 2502 C CA . GLY A 1 337 ? 10.096 17.073 5.381 1.00 82.94 337 GLY A CA 1
ATOM 2503 C C . GLY A 1 337 ? 11.526 16.549 5.421 1.00 82.94 337 GLY A C 1
ATOM 2504 O O . GLY A 1 337 ? 12.441 17.224 5.897 1.00 82.94 337 GLY A O 1
ATOM 2505 N N . ARG A 1 338 ? 11.727 15.341 4.900 1.00 88.62 338 ARG A N 1
ATOM 2506 C CA . ARG A 1 338 ? 13.043 14.729 4.713 1.00 88.62 338 ARG A CA 1
ATOM 2507 C C . ARG A 1 338 ? 13.239 14.396 3.247 1.00 88.62 338 ARG A C 1
ATOM 2509 O O . ARG A 1 338 ? 12.369 13.783 2.638 1.00 88.62 338 ARG A O 1
ATOM 2516 N N . ALA A 1 339 ? 14.389 14.783 2.709 1.00 89.25 339 ALA A N 1
ATOM 2517 C CA . ALA A 1 339 ? 14.850 14.277 1.428 1.00 89.25 339 ALA A CA 1
ATOM 2518 C C . ALA A 1 339 ? 15.573 12.940 1.644 1.00 89.25 339 ALA A C 1
ATOM 2520 O O . ALA A 1 339 ? 16.474 12.853 2.482 1.00 89.25 339 ALA A O 1
ATOM 2521 N N . LEU A 1 340 ? 15.156 11.927 0.897 1.00 88.50 340 LEU A N 1
ATOM 2522 C CA . LEU A 1 340 ? 15.876 10.686 0.645 1.00 88.50 340 LEU A CA 1
ATOM 2523 C C . LEU A 1 340 ? 16.504 10.744 -0.747 1.00 88.50 340 LEU A C 1
ATOM 2525 O O . LEU A 1 340 ? 16.027 11.481 -1.611 1.00 88.50 340 LEU A O 1
ATOM 2529 N N . PHE A 1 341 ? 17.525 9.921 -0.956 1.00 90.00 341 PHE A N 1
ATOM 2530 C CA . PHE A 1 341 ? 18.374 9.858 -2.138 1.00 90.00 341 PHE A CA 1
ATOM 2531 C C . PHE A 1 341 ? 19.225 11.111 -2.379 1.00 90.00 341 PHE A C 1
ATOM 2533 O O . PHE A 1 341 ? 18.856 12.250 -2.081 1.00 90.00 341 PHE A O 1
ATOM 2540 N N . ALA A 1 342 ? 20.401 10.896 -2.969 1.00 81.06 342 ALA A N 1
ATOM 2541 C CA . ALA A 1 342 ? 21.247 11.988 -3.423 1.00 81.06 342 ALA A CA 1
ATOM 2542 C C . ALA A 1 342 ? 20.601 12.719 -4.621 1.00 81.06 342 ALA A C 1
ATOM 2544 O O . ALA A 1 342 ? 19.964 12.081 -5.469 1.00 81.06 342 ALA A O 1
ATOM 2545 N N . PRO A 1 343 ? 20.777 14.048 -4.737 1.00 80.31 343 PRO A N 1
ATOM 2546 C CA . PRO A 1 343 ? 20.303 14.792 -5.895 1.00 80.31 343 PRO A CA 1
ATOM 2547 C C . PRO A 1 343 ? 21.043 14.373 -7.173 1.00 80.31 343 PRO A C 1
ATOM 2549 O O . PRO A 1 343 ? 22.185 13.905 -7.139 1.00 80.31 343 PRO A O 1
ATOM 2552 N N . ALA A 1 344 ? 20.400 14.587 -8.321 1.00 76.06 344 ALA A N 1
ATOM 2553 C CA . ALA A 1 344 ? 21.029 14.389 -9.622 1.00 76.06 344 ALA A CA 1
ATOM 2554 C C . ALA A 1 344 ? 22.272 15.299 -9.786 1.00 76.06 344 ALA A C 1
ATOM 2556 O O . ALA A 1 344 ? 22.272 16.424 -9.277 1.00 76.06 344 ALA A O 1
ATOM 2557 N N . PRO A 1 345 ? 23.328 14.853 -10.496 1.00 79.00 345 PRO A N 1
ATOM 2558 C CA . PRO A 1 345 ? 23.455 13.570 -11.200 1.00 79.00 345 PRO A CA 1
ATOM 2559 C C . PRO A 1 345 ? 23.981 12.417 -10.323 1.00 79.00 345 PRO A C 1
ATOM 2561 O O . PRO A 1 345 ? 24.131 11.305 -10.812 1.00 79.00 345 PRO A O 1
ATOM 2564 N N . ALA A 1 346 ? 24.298 12.668 -9.047 1.00 76.25 346 ALA A N 1
ATOM 2565 C CA . ALA A 1 346 ? 24.906 11.675 -8.155 1.00 76.25 346 ALA A CA 1
ATOM 2566 C C . ALA A 1 346 ? 23.914 10.615 -7.636 1.00 76.25 346 ALA A C 1
ATOM 2568 O O . ALA A 1 346 ? 24.330 9.593 -7.094 1.00 76.25 346 ALA A O 1
ATOM 2569 N N . GLY A 1 347 ? 22.612 10.851 -7.795 1.00 79.31 347 GLY A N 1
ATOM 2570 C CA . GLY A 1 347 ? 21.549 9.923 -7.434 1.00 79.31 347 GLY A CA 1
ATOM 2571 C C . GLY A 1 347 ? 20.278 10.161 -8.249 1.00 79.31 347 GLY A C 1
ATOM 2572 O O . GLY A 1 347 ? 20.260 11.020 -9.135 1.00 79.31 347 GLY A O 1
ATOM 2573 N N . PRO A 1 348 ? 19.202 9.425 -7.940 1.00 84.31 348 PRO A N 1
ATOM 2574 C CA . PRO A 1 348 ? 17.969 9.409 -8.720 1.00 84.31 348 PRO A CA 1
ATOM 2575 C C . PRO A 1 348 ? 17.082 10.649 -8.507 1.00 84.31 348 PRO A C 1
ATOM 2577 O O . PRO A 1 348 ? 15.903 10.619 -8.839 1.00 84.31 348 PRO A O 1
ATOM 2580 N N . GLY A 1 349 ? 17.615 11.721 -7.909 1.00 87.50 349 GLY A N 1
ATOM 2581 C CA . GLY A 1 349 ? 16.853 12.891 -7.480 1.00 87.50 349 GLY A CA 1
ATOM 2582 C C . GLY A 1 349 ? 16.214 12.706 -6.096 1.00 87.50 349 GLY A C 1
ATOM 2583 O O . GLY A 1 349 ? 15.974 11.578 -5.663 1.00 87.50 349 GLY A O 1
ATOM 2584 N N . PRO A 1 350 ? 15.941 13.809 -5.374 1.00 90.50 350 PRO A N 1
ATOM 2585 C CA . PRO A 1 350 ? 15.434 13.728 -4.013 1.00 90.50 350 PRO A CA 1
ATOM 2586 C C . PRO A 1 350 ? 14.001 13.181 -3.981 1.00 90.50 350 PRO A C 1
ATOM 2588 O O . PRO A 1 350 ? 13.118 13.657 -4.695 1.00 90.50 350 PRO A O 1
ATOM 2591 N N . LEU A 1 351 ? 13.755 12.202 -3.116 1.00 90.94 351 LEU A N 1
ATOM 2592 C CA . LEU A 1 351 ? 12.425 11.810 -2.658 1.00 90.94 351 LEU A CA 1
ATOM 2593 C C . LEU A 1 351 ? 12.106 12.616 -1.398 1.00 90.94 351 LEU A C 1
ATOM 2595 O O . LEU A 1 351 ? 12.749 12.439 -0.370 1.00 90.94 351 LEU A O 1
ATOM 2599 N N . THR A 1 352 ? 11.122 13.508 -1.465 1.00 93.62 352 THR A N 1
ATOM 2600 C CA . THR A 1 352 ? 10.684 14.286 -0.299 1.00 93.62 352 THR A CA 1
ATOM 2601 C C . THR A 1 352 ? 9.550 13.567 0.413 1.00 93.62 352 THR A C 1
ATOM 2603 O O . THR A 1 352 ? 8.565 13.196 -0.221 1.00 93.62 352 THR A O 1
ATOM 2606 N N . ILE A 1 353 ? 9.679 13.413 1.729 1.00 91.94 353 ILE A N 1
ATOM 2607 C CA . ILE A 1 353 ? 8.667 12.824 2.606 1.00 91.94 353 ILE A CA 1
ATOM 2608 C C . ILE A 1 353 ? 8.274 13.854 3.658 1.00 91.94 353 ILE A C 1
ATOM 2610 O O . ILE A 1 353 ? 9.136 14.328 4.392 1.00 91.94 353 ILE A O 1
ATOM 2614 N N . GLY A 1 354 ? 6.992 14.191 3.741 1.00 90.69 354 GLY A N 1
ATOM 2615 C CA . GLY A 1 354 ? 6.391 14.992 4.805 1.00 90.69 354 GLY A CA 1
ATOM 2616 C C . GLY A 1 354 ? 5.526 14.130 5.723 1.00 90.69 354 GLY A C 1
ATOM 2617 O O . GLY A 1 354 ? 4.862 13.200 5.264 1.00 90.69 354 GLY A O 1
ATOM 2618 N N . PHE A 1 355 ? 5.523 14.450 7.018 1.00 91.56 355 PHE A N 1
ATOM 2619 C CA . PHE A 1 355 ? 4.736 13.752 8.033 1.00 91.56 355 PHE A CA 1
ATOM 2620 C C . PHE A 1 355 ? 4.073 14.766 8.964 1.00 91.56 355 PHE A C 1
ATOM 2622 O O . PHE A 1 355 ? 4.741 15.408 9.770 1.00 91.56 355 PHE A O 1
ATOM 2629 N N . ALA A 1 356 ? 2.758 14.928 8.842 1.00 86.81 356 ALA A N 1
ATOM 2630 C CA . ALA A 1 356 ? 2.008 15.943 9.574 1.00 86.81 356 ALA A CA 1
ATOM 2631 C C . ALA A 1 356 ? 0.832 15.337 10.343 1.00 86.81 356 ALA A C 1
ATOM 2633 O O . ALA A 1 356 ? 0.327 14.262 10.015 1.00 86.81 356 ALA A O 1
ATOM 2634 N N . SER A 1 357 ? 0.367 16.049 11.367 1.00 81.12 357 SER A N 1
ATOM 2635 C CA . SER A 1 357 ? -0.948 15.771 11.951 1.00 81.12 357 SER A CA 1
ATOM 2636 C C . SER A 1 357 ? -2.049 16.001 10.893 1.00 81.12 357 SER A C 1
ATOM 2638 O O . SER A 1 357 ? -1.847 16.834 10.007 1.00 81.12 357 SER A O 1
ATOM 2640 N N . PRO A 1 358 ? -3.151 15.231 10.943 1.00 68.50 358 PRO A N 1
ATOM 2641 C CA . PRO A 1 358 ? -4.163 15.183 9.888 1.00 68.50 358 PRO A CA 1
ATOM 2642 C C . PRO A 1 358 ? -4.907 16.497 9.651 1.00 68.50 358 PRO A C 1
ATOM 2644 O O . PRO A 1 358 ? -4.984 17.323 10.591 1.00 68.50 358 PRO A O 1
#

Nearest PDB structures (foldseek):
  5o68-assembly4_J  TM=2.253E-01  e=2.410E+00  Pseudomonas sp. UK4
  5o68-assembly2_D  TM=1.827E-01  e=4.607E+00  Pseudomonas sp. UK4
  4b7o-assembly1_A  TM=1.587E-01  e=6.531E+00  Neisseria meningitidis
  6z91-assembly1_A  TM=1.530E-01  e=9.257E+00  Pseudomonas aeruginosa PAO1
  3rgm-assembly1_A  TM=1.225E-01  e=7.584E+00  Escherichia coli K-12

Mean predicted aligned error: 9.07 Å

Sequence (358 aa):
DVEVAAESGVAQPILGSAIAGQGVHVRAARVAGGARIWIQGLLDVAELGPVARFDPDTPDLGVVEQPSVASVQIAFSGVIENGGKLEVRFGGAKLANKDAKLVLGASTRPDAAGEQPGWTVLDLAFLANEPRALVPATPGGRLARETSFAGHPTAPVSMPPSAFAASLEEGRASGSLGSSGSRGARAPLYWTSDLLFLPRAETRLVQDARALVQTLENARLATARVELAHEGFTASFPVCEGLNARVLTGVERPYLSDYRSELAPQTWMPAPDPELAFDGLEVELLAFGGALSCTAWKSESNPPEEVARKDAQLGKLQLLRRTLWTDAARLTREDRGRALFAPAPAGPGPLTIGFASP

Secondary structure (DSSP, 8-state):
---------PPPP-------EEEEEEEEEEEGGGTEEEEEEEEEEEEEEEEEEE--S-TTT--EEEEEEEEEEEEEEEEEETT-EEEEEEES-SSSS--EEEEEE----PPP----SSEEEEE-HHHHSPPPBPPPPPTTS-----SS-B----SPPP--HHHHHHHHHHHHHHTTTT--S----PPPPEE-SSEEEEETT-HHHHHHHHHHHHHHHHHH--EEEEEEEETTEEEEEEEETT-EEEEEEEEEEEEEEEEEEEEETTEEEEEEEEEEEEEEEEEEEEEETTEEEEEEEEEEEPPPEEEPHHHHSSS-EEE--EEEEEEEEEEETT-S-EEESPPTTTSS--EEEEEE--

Solvent-accessible surface area (backbone atoms only — not comparable to full-atom values): 20035 Å² total; per-residue (Å²): 137,86,84,76,80,74,74,77,79,63,60,76,86,83,83,80,87,84,88,62,47,78,49,74,52,78,48,75,30,59,35,78,63,20,51,27,35,38,38,38,35,36,42,38,38,31,41,77,47,67,68,47,76,45,69,31,86,33,93,53,69,55,66,48,76,48,55,24,36,19,38,40,37,41,36,34,23,36,66,29,50,55,68,34,66,48,62,38,39,38,30,54,44,81,46,94,72,30,59,52,73,50,77,49,71,52,72,68,70,52,65,76,94,71,88,71,88,57,73,42,76,44,74,32,53,61,47,29,47,62,66,71,23,76,70,80,73,49,89,43,32,58,76,75,77,80,90,65,77,40,90,54,91,86,49,70,82,51,50,36,36,65,58,52,51,50,56,54,50,52,56,53,58,64,73,44,81,82,58,98,71,76,91,62,86,72,82,74,78,49,67,51,77,34,34,37,40,39,55,48,87,43,54,67,60,53,49,53,50,50,52,51,51,50,52,58,44,61,71,38,55,50,48,28,29,39,38,39,39,41,96,71,27,36,38,39,34,34,37,18,24,61,38,79,29,34,40,36,41,34,37,36,38,73,37,47,57,47,67,46,80,44,83,50,1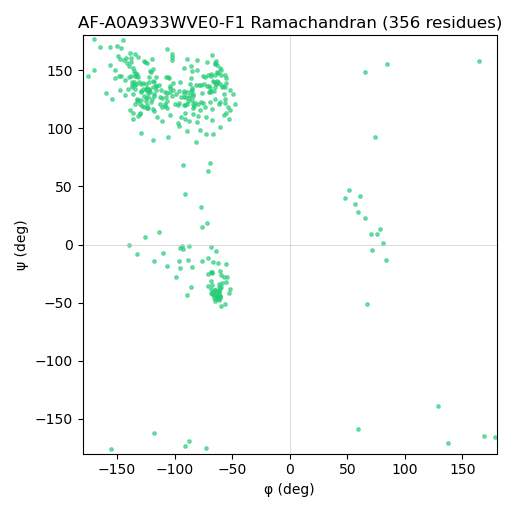03,88,48,80,40,75,39,84,40,67,44,50,35,28,33,31,40,40,38,42,36,40,30,49,93,72,28,36,43,37,42,35,39,38,25,44,67,52,85,60,46,75,41,54,32,92,80,58,73,71,28,36,31,34,49,79,49,72,50,78,48,74,43,72,53,74,46,41,58,83,40,84,53,44,74,39,60,47,50,67,91,83,32,92,36,47,35,38,40,30,40,37,75,111

Foldseek 3Di:
DDPDPPPQLADDDDDDDDDFDWDKDKDWFAAPQFQKIKMKIKTKHKDWADWDWAQQVFPRHGIDTDTKMWIKMKTAIAMAGAQGKFKKWKACFPDPHRIDMDIDTHHDDGDDPDDDFDKDKDFQQVQLDAQFDADDDDAFADDPDDPDTHDDDPFPDRCFVVNLVVVLVVVVVVVCPPDPDDPDPDDDWDDDSTMTIDRVVPVVSVVVSSVVRNVVCVQWNQKKWKWKDDPRMIIIGIHTARHKIKIKTWMKDKWQAAWDWDDDPPDTATHTDIGITTFTKMWMWHHHDQKIKIKMKGKDWDAWDWDQCVRRVRGIGTHIDMDMDIWIDMGGQVPQWDWDFDDPPVTRHTIIMHIHRD